Protein AF-A0A497RPC9-F1 (afdb_monomer_lite)

Foldseek 3Di:
DDDDDDDDDDDDPDDPPPDDDDDDDPDDAFEEEEEEAPPLCLLVQVLQDAAAEEAAQPPCSVVNCVVCVVSVHHYDDHPALVSLVVSLVVLLVPPRHQEYEYRAQLCLLVRLQVVVCVVPVDPDCWDQDPNDTDNNRSVVSVVSVVVSLVSCVVSRGYYYHYWYWDFDDDPNHTPPDIDTRHDPCCVPSGQWYWYKAAADQDPVPRDGPNRVAIKTQTPHHNQWADPVVVQFTQAQRIQRPSHPVSCVVHRNGGNDRDHNVCNSVVNSVVNVVVCVVVVND

Sequence (281 aa):
MSTTRVRCMSRRPISKPSFIPDTVPQEQVFSIEVIGEPDQGKTHFSATFPKALFLDTEHKADIVLRKMPEKGHVWKRVTSWQDIELGVEWALQQPDIRTIVIDSGGDIRDLALEEWKRRTGKKSPVAYIDGQAVPVLWAQVYEIIDNVVRKIQLARKYLVVTCRTKDEYIAHVPTGRKIRDGYKKFPWNLSMAIWIQNGITDPKTGKVHFKFYKFGKVIKNNFWGVDVKKGVTYQKPYLFDISYEGICNEMLKPWGPVKLSEVTETIIKEAEEWLKEKGLL

Secondary structure (DSSP, 8-state):
---------PPPP-PPP---PPPPPSS---EEEEE--TTSSHHHHHHHSSSEEEEESSS-HHHHHTT-GGG--EEEE-SSHHHHHHHHHHHHH-TT--EEEEETTTTHHHHHHHHHHHHH--S-SPEEETTEEE-TTHHHHHHHHHHHHHHHHHTT-EEEEEEEEEEEEETTEEEEEEEEES-TTHHHHSSEEEEEEEEEE-TTT--EEEEEEEEEEEEEESSS-EETTTTEE-S-SEESS-SHHHIIIIISS----EETTTHHHHHHHHHHHHHHHTT--

Radius of gyration: 24.59 Å; chains: 1; bounding box: 54×72×89 Å

pLDDT: mean 90.94, std 11.14, range [40.59, 98.75]

Structure (mmCIF, N/CA/C/O backbone):
data_AF-A0A497RPC9-F1
#
_entry.id   AF-A0A497RPC9-F1
#
loop_
_atom_site.group_PDB
_atom_site.id
_atom_site.type_symbol
_atom_site.label_atom_id
_atom_site.label_alt_id
_atom_site.label_comp_id
_atom_site.label_asym_id
_atom_site.label_entity_id
_atom_site.label_seq_id
_atom_site.pdbx_PDB_ins_code
_atom_site.Cartn_x
_atom_site.Cartn_y
_atom_site.Cartn_z
_atom_site.occupancy
_atom_site.B_iso_or_equiv
_atom_site.auth_seq_id
_atom_site.auth_comp_id
_atom_site.auth_asym_id
_atom_site.auth_atom_id
_atom_site.pdbx_PDB_model_num
ATOM 1 N N . MET A 1 1 ? -23.741 49.928 -64.207 1.00 42.34 1 MET A N 1
ATOM 2 C CA . MET A 1 1 ? -24.293 49.545 -62.888 1.00 42.34 1 MET A CA 1
ATOM 3 C C . MET A 1 1 ? -24.122 48.041 -62.731 1.00 42.34 1 MET A C 1
ATOM 5 O O . MET A 1 1 ? -24.688 47.309 -63.527 1.00 42.34 1 MET A O 1
ATOM 9 N N . SER A 1 2 ? -23.289 47.588 -61.791 1.00 40.59 2 SER A N 1
ATOM 10 C CA . SER A 1 2 ? -23.040 46.164 -61.515 1.00 40.59 2 SER A CA 1
ATOM 11 C C . SER A 1 2 ? -23.314 45.909 -60.037 1.00 40.59 2 SER A C 1
ATOM 13 O O . SER A 1 2 ? -22.611 46.436 -59.179 1.00 40.59 2 SER A O 1
ATOM 15 N N . THR A 1 3 ? -24.365 45.148 -59.743 1.00 43.44 3 THR A N 1
ATOM 16 C CA . THR A 1 3 ? -24.796 44.779 -58.391 1.00 43.44 3 THR A CA 1
ATOM 17 C C . THR A 1 3 ? -24.188 43.436 -57.995 1.00 43.44 3 THR A C 1
ATOM 19 O O . THR A 1 3 ? -24.635 42.374 -58.427 1.00 43.44 3 THR A O 1
ATOM 22 N N . THR A 1 4 ? -23.173 43.472 -57.135 1.00 45.59 4 THR A N 1
ATOM 23 C CA . THR A 1 4 ? -22.560 42.275 -56.546 1.00 45.59 4 THR A CA 1
ATOM 24 C C . THR A 1 4 ? -23.434 41.754 -55.400 1.00 45.59 4 THR A C 1
ATOM 26 O O . THR A 1 4 ? -23.612 42.432 -54.390 1.00 45.59 4 THR A O 1
ATOM 29 N N . ARG A 1 5 ? -23.993 40.543 -55.536 1.00 49.25 5 ARG A N 1
ATOM 30 C CA . ARG A 1 5 ? -24.726 39.851 -54.459 1.00 49.25 5 ARG A CA 1
ATOM 31 C C . ARG A 1 5 ? -23.751 39.211 -53.469 1.00 49.25 5 ARG A C 1
ATOM 33 O O . ARG A 1 5 ? -22.968 38.342 -53.844 1.00 49.25 5 ARG A O 1
ATOM 40 N N . VAL A 1 6 ? -23.864 39.571 -52.193 1.00 51.66 6 VAL A N 1
ATOM 41 C CA . VAL A 1 6 ? -23.182 38.891 -51.082 1.00 51.66 6 VAL A CA 1
ATOM 42 C C . VAL A 1 6 ? -23.941 37.600 -50.752 1.00 51.66 6 VAL A C 1
ATOM 44 O O . VAL A 1 6 ? -25.109 37.637 -50.369 1.00 51.66 6 VAL A O 1
ATOM 47 N N . ARG A 1 7 ? -23.293 36.438 -50.916 1.00 50.75 7 ARG A N 1
ATOM 48 C CA . ARG A 1 7 ? -23.827 35.140 -50.470 1.00 50.75 7 ARG A CA 1
ATOM 49 C C . ARG A 1 7 ? -23.679 35.023 -48.953 1.00 50.75 7 ARG A C 1
ATOM 51 O O . ARG A 1 7 ? -22.568 34.947 -48.439 1.00 50.75 7 ARG A O 1
ATOM 58 N N . CYS A 1 8 ? -24.805 34.962 -48.248 1.00 52.97 8 CYS A N 1
ATOM 59 C CA . CYS A 1 8 ? -24.848 34.608 -46.834 1.00 52.97 8 CYS A CA 1
ATOM 60 C C . CYS A 1 8 ? -24.484 33.118 -46.684 1.00 52.97 8 CYS A C 1
ATOM 62 O O . CYS A 1 8 ? -25.187 32.253 -47.209 1.00 52.97 8 CYS A O 1
ATOM 64 N N . MET A 1 9 ? -23.366 32.809 -46.022 1.00 55.00 9 MET A N 1
ATOM 65 C CA . MET A 1 9 ? -23.002 31.429 -45.692 1.00 55.00 9 MET A CA 1
ATOM 66 C C . MET A 1 9 ? -23.896 30.936 -44.549 1.00 55.00 9 MET A C 1
ATOM 68 O O . MET A 1 9 ? -23.797 31.412 -43.419 1.00 55.00 9 MET A O 1
ATOM 72 N N . SER A 1 10 ? -24.772 29.975 -44.841 1.00 58.97 10 SER A N 1
ATOM 73 C CA . SER A 1 10 ? -25.590 29.293 -43.838 1.00 58.97 10 SER A CA 1
ATOM 74 C C . SER A 1 10 ? -24.689 28.583 -42.822 1.00 58.97 10 SER A C 1
ATOM 76 O O . SER A 1 10 ? -23.905 27.704 -43.194 1.00 58.97 10 SER A O 1
ATOM 78 N N . ARG A 1 11 ? -24.802 28.948 -41.539 1.00 60.16 11 ARG A N 1
ATOM 79 C CA . ARG A 1 11 ? -24.132 28.249 -40.433 1.00 60.16 11 ARG A CA 1
ATOM 80 C C . ARG A 1 11 ? -24.560 26.780 -40.451 1.00 60.16 11 ARG A C 1
ATOM 82 O O . ARG A 1 11 ? -25.751 26.492 -40.363 1.00 60.16 11 ARG A O 1
ATOM 89 N N . ARG A 1 12 ? -23.602 25.853 -40.574 1.00 58.81 12 ARG A N 1
ATOM 90 C CA . ARG A 1 12 ? -23.884 24.420 -40.407 1.00 58.81 12 ARG A CA 1
ATOM 91 C C . ARG A 1 12 ? -24.418 24.197 -38.984 1.00 58.81 12 ARG A C 1
ATOM 93 O O . ARG A 1 12 ? -23.829 24.745 -38.050 1.00 58.81 12 ARG A O 1
ATOM 100 N N . PRO A 1 13 ? -25.504 23.430 -38.802 1.00 59.06 13 PRO A N 1
ATOM 101 C CA . PRO A 1 13 ? -25.996 23.107 -37.473 1.00 59.06 13 PRO A CA 1
ATOM 102 C C . PRO A 1 13 ? -24.912 22.326 -36.728 1.00 59.06 13 PRO A C 1
ATOM 104 O O . PRO A 1 13 ? -24.393 21.332 -37.232 1.00 59.06 13 PRO A O 1
ATOM 107 N N . ILE A 1 14 ? -24.545 22.808 -35.541 1.00 63.22 14 ILE A N 1
ATOM 108 C CA . ILE A 1 14 ? -23.646 22.098 -34.633 1.00 63.22 14 ILE A CA 1
ATOM 109 C C . ILE A 1 14 ? -24.389 20.823 -34.224 1.00 63.22 14 ILE A C 1
ATOM 111 O O . ILE A 1 14 ? -25.411 20.893 -33.539 1.00 63.22 14 ILE A O 1
ATOM 115 N N . SER A 1 15 ? -23.926 19.665 -34.699 1.00 66.94 15 SER A N 1
ATOM 116 C CA . SER A 1 15 ? -24.432 18.367 -34.254 1.00 66.94 15 SER A CA 1
ATOM 117 C C . SER A 1 15 ? -24.317 18.307 -32.733 1.00 66.94 15 SER A C 1
ATOM 119 O O . SER A 1 15 ? -23.240 18.581 -32.199 1.00 66.94 15 SER A O 1
ATOM 121 N N . LYS A 1 16 ? -25.415 17.986 -32.037 1.00 66.38 16 LYS A N 1
ATOM 122 C CA . LYS A 1 16 ? -25.411 17.835 -30.575 1.00 66.38 16 LYS A CA 1
ATOM 123 C C . LYS A 1 16 ? -24.232 16.937 -30.166 1.00 66.38 16 LYS A C 1
ATOM 125 O O . LYS A 1 16 ? -24.074 15.878 -30.775 1.00 66.38 16 LYS A O 1
ATOM 130 N N . PRO A 1 17 ? -23.407 17.334 -29.182 1.00 66.12 17 PRO A N 1
ATOM 131 C CA . PRO A 1 17 ? -22.311 16.491 -28.731 1.00 66.12 17 PRO A CA 1
ATOM 132 C C . PRO A 1 17 ? -22.883 15.173 -28.200 1.00 66.12 17 PRO A C 1
ATOM 134 O O . PRO A 1 17 ? -23.731 15.170 -27.310 1.00 66.12 17 PRO A O 1
ATOM 137 N N . SER A 1 18 ? -22.424 14.054 -28.761 1.00 79.38 18 SER A N 1
ATOM 138 C CA . SER A 1 18 ? -22.819 12.687 -28.399 1.00 79.38 18 SER A CA 1
ATOM 139 C C . SER A 1 18 ? -22.135 12.213 -27.112 1.00 79.38 18 SER A C 1
ATOM 141 O O . SER A 1 18 ? -21.659 11.082 -27.036 1.00 79.38 18 SER A O 1
ATOM 143 N N . PHE A 1 19 ? -22.005 13.097 -26.122 1.00 85.62 19 PHE A N 1
ATOM 144 C CA . PHE A 1 19 ? -21.397 12.756 -24.843 1.00 85.62 19 PHE A CA 1
ATOM 145 C C . PHE A 1 19 ? -22.334 11.813 -24.085 1.00 85.62 19 PHE A C 1
ATOM 147 O O . PHE A 1 19 ? -23.438 12.204 -23.705 1.00 85.62 19 PHE A O 1
ATOM 154 N N . ILE A 1 20 ? -21.891 10.573 -23.889 1.00 86.75 20 ILE A N 1
ATOM 155 C CA . ILE A 1 20 ? -22.588 9.579 -23.076 1.00 86.75 20 ILE A CA 1
ATOM 156 C C . ILE A 1 20 ? -21.817 9.487 -21.757 1.00 86.75 20 ILE A C 1
ATOM 158 O O . ILE A 1 20 ? -20.652 9.092 -21.786 1.00 86.75 20 ILE A O 1
ATOM 162 N N . PRO A 1 21 ? -22.409 9.894 -20.621 1.00 87.88 21 PRO A N 1
ATOM 163 C CA . PRO A 1 21 ? -21.757 9.754 -19.328 1.00 87.88 21 PRO A CA 1
ATOM 164 C C . PRO A 1 21 ? -21.651 8.277 -18.937 1.00 87.88 21 PRO A C 1
ATOM 166 O O . PRO A 1 21 ? -22.585 7.502 -19.148 1.00 87.88 21 PRO A O 1
ATOM 169 N N . ASP A 1 22 ? -20.535 7.909 -18.313 1.00 85.94 22 ASP A N 1
ATOM 170 C CA . ASP A 1 22 ? -20.365 6.585 -17.722 1.00 85.94 22 ASP A CA 1
ATOM 171 C C . ASP A 1 22 ? -21.219 6.428 -16.456 1.00 85.94 22 ASP A C 1
ATOM 173 O O . ASP A 1 22 ? -21.446 7.376 -15.696 1.00 85.94 22 ASP A O 1
ATOM 177 N N . THR A 1 23 ? -21.663 5.201 -16.186 1.00 85.44 23 THR A N 1
ATOM 178 C CA . THR A 1 23 ? -22.300 4.860 -14.910 1.00 85.44 23 THR A CA 1
ATOM 179 C C . THR A 1 23 ? -21.252 4.715 -13.818 1.00 85.44 23 THR A C 1
ATOM 181 O O . THR A 1 23 ? -20.242 4.035 -14.020 1.00 85.44 23 THR A O 1
ATOM 184 N N . VAL A 1 24 ? -21.524 5.276 -12.636 1.00 83.31 24 VAL A N 1
ATOM 185 C CA . VAL A 1 24 ? -20.669 5.070 -11.462 1.00 83.31 24 VAL A CA 1
ATOM 186 C C . VAL A 1 24 ? -20.607 3.568 -11.157 1.00 83.31 24 VAL A C 1
ATOM 188 O O . VAL A 1 24 ? -21.648 2.946 -10.932 1.00 83.31 24 VAL A O 1
ATOM 191 N N . PRO A 1 25 ? -19.414 2.962 -11.167 1.00 80.25 25 PRO A N 1
ATOM 192 C CA . PRO A 1 25 ? -19.266 1.537 -10.915 1.00 80.25 25 PRO A CA 1
ATOM 193 C C . PRO A 1 25 ? -19.703 1.159 -9.496 1.00 80.25 25 PRO A C 1
ATOM 195 O O . PRO A 1 25 ? -19.355 1.857 -8.548 1.00 80.25 25 PRO A O 1
ATOM 198 N N . GLN A 1 26 ? -20.408 0.034 -9.339 1.00 76.12 26 GLN A N 1
ATOM 199 C CA . GLN A 1 26 ? -20.877 -0.424 -8.022 1.00 76.12 26 GLN A CA 1
ATOM 200 C C . GLN A 1 26 ? -19.786 -1.103 -7.184 1.00 76.12 26 GLN A C 1
ATOM 202 O O . GLN A 1 26 ? -19.791 -0.997 -5.962 1.00 76.12 26 GLN A O 1
ATOM 207 N N . GLU A 1 27 ? -18.839 -1.798 -7.822 1.00 80.56 27 GLU A N 1
ATOM 208 C CA . GLU A 1 27 ? -17.730 -2.429 -7.106 1.00 80.56 27 GLU A CA 1
ATOM 209 C C . GLU A 1 27 ? -16.634 -1.406 -6.786 1.00 80.56 27 GLU A C 1
ATOM 211 O O . GLU A 1 27 ? -16.066 -0.777 -7.688 1.00 80.56 27 GLU A O 1
ATOM 216 N N . GLN A 1 28 ? -16.292 -1.281 -5.502 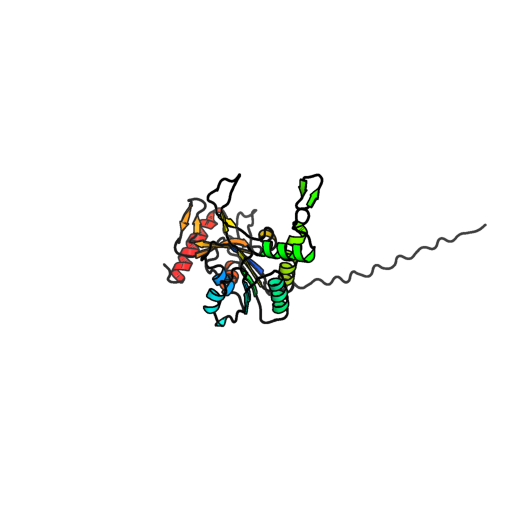1.00 86.38 28 GLN A N 1
ATOM 217 C CA . GLN A 1 28 ? -15.234 -0.388 -5.049 1.00 86.38 28 GLN A CA 1
ATOM 218 C C . GLN A 1 28 ? -13.864 -1.069 -5.149 1.00 86.38 28 GLN A C 1
ATOM 220 O O . GLN A 1 28 ? -13.373 -1.691 -4.208 1.00 86.38 28 GLN A O 1
ATOM 225 N N . VAL A 1 29 ? -13.224 -0.913 -6.305 1.00 93.69 29 VAL A N 1
ATOM 226 C CA . VAL A 1 29 ? -11.809 -1.254 -6.486 1.00 93.69 29 VAL A CA 1
ATOM 227 C C . VAL A 1 29 ? -10.950 -0.098 -5.983 1.00 93.69 29 VAL A C 1
ATOM 229 O O . VAL A 1 29 ? -11.311 1.073 -6.134 1.00 93.69 29 VAL A O 1
ATOM 232 N N . PHE A 1 30 ? -9.817 -0.416 -5.367 1.00 96.50 30 PHE A N 1
ATOM 233 C CA . PHE A 1 30 ? -8.915 0.569 -4.786 1.00 96.50 30 PHE A CA 1
ATOM 234 C C . PHE A 1 30 ? -7.452 0.168 -4.957 1.00 96.50 30 PHE A C 1
ATOM 236 O O . PHE A 1 30 ? -7.122 -0.991 -5.217 1.00 96.50 30 PHE A O 1
ATOM 243 N N . SER A 1 31 ? -6.567 1.142 -4.763 1.00 98.06 31 SER A N 1
ATOM 244 C CA . SER A 1 31 ? -5.136 0.902 -4.662 1.00 98.06 31 SER A CA 1
ATOM 245 C C . SER A 1 31 ? -4.587 1.378 -3.322 1.00 98.06 31 SER A C 1
ATOM 247 O O . SER A 1 31 ? -5.028 2.400 -2.789 1.00 98.06 31 SER A O 1
ATOM 249 N N . ILE A 1 32 ? -3.640 0.632 -2.761 1.00 98.38 32 ILE A N 1
ATOM 250 C CA . ILE A 1 32 ? -3.128 0.864 -1.413 1.00 98.38 32 ILE A CA 1
ATOM 251 C C . ILE A 1 32 ? -1.613 0.711 -1.340 1.00 98.38 32 ILE A C 1
ATOM 253 O O . ILE A 1 32 ? -1.031 -0.221 -1.896 1.00 98.38 32 ILE A O 1
ATOM 257 N N . GLU A 1 33 ? -0.984 1.632 -0.616 1.00 97.81 33 GLU A N 1
ATOM 258 C CA . GLU A 1 33 ? 0.394 1.483 -0.162 1.00 97.81 33 GLU A CA 1
ATOM 259 C C . GLU A 1 33 ? 0.450 0.917 1.257 1.00 97.81 33 GLU A C 1
ATOM 261 O O . GLU A 1 33 ? -0.254 1.386 2.154 1.00 97.81 33 GLU A O 1
ATOM 266 N N . VAL A 1 34 ? 1.320 -0.065 1.473 1.00 97.56 34 VAL A N 1
ATOM 267 C CA . VAL A 1 34 ? 1.470 -0.759 2.755 1.00 97.56 34 VAL A CA 1
ATOM 268 C C . VAL A 1 34 ? 2.886 -0.551 3.251 1.00 97.56 34 VAL A C 1
ATOM 270 O O . VAL A 1 34 ? 3.835 -1.170 2.770 1.00 97.56 34 VAL A O 1
ATOM 273 N N . ILE A 1 35 ? 3.028 0.355 4.205 1.00 96.94 35 ILE A N 1
ATOM 274 C CA . ILE A 1 35 ? 4.308 0.826 4.720 1.00 96.94 35 ILE A CA 1
ATOM 275 C C . ILE A 1 35 ? 4.629 0.068 6.004 1.00 96.94 35 ILE A C 1
ATOM 277 O O . ILE A 1 35 ? 3.749 -0.208 6.816 1.00 96.94 35 ILE A O 1
ATOM 281 N N . GLY A 1 36 ? 5.897 -0.259 6.208 1.00 94.94 36 GLY A N 1
ATOM 282 C CA . GLY A 1 36 ? 6.350 -0.825 7.469 1.00 94.94 36 GLY A CA 1
ATOM 283 C C . GLY A 1 36 ? 7.786 -1.312 7.401 1.00 94.94 36 GLY A C 1
ATOM 284 O O . GLY A 1 36 ? 8.327 -1.588 6.324 1.00 94.94 36 GLY A O 1
ATOM 285 N N . GLU A 1 37 ? 8.385 -1.474 8.571 1.00 91.94 37 GLU A N 1
ATOM 286 C CA . GLU A 1 37 ? 9.702 -2.088 8.714 1.00 91.94 37 GLU A CA 1
ATOM 287 C C . GLU A 1 37 ? 9.709 -3.547 8.204 1.00 91.94 37 GLU A C 1
ATOM 289 O O . GLU A 1 37 ? 8.643 -4.142 7.955 1.00 91.94 37 GLU A O 1
ATOM 294 N N . PRO A 1 38 ? 10.894 -4.141 7.971 1.00 89.56 38 PRO A N 1
ATOM 295 C CA . PRO A 1 38 ? 11.016 -5.582 7.762 1.00 89.56 38 PRO A CA 1
ATOM 296 C C . PRO A 1 38 ? 10.241 -6.378 8.826 1.00 89.56 38 PRO A C 1
ATOM 298 O O . PRO A 1 38 ? 10.094 -5.936 9.962 1.00 89.56 38 PRO A O 1
ATOM 301 N N . ASP A 1 39 ? 9.664 -7.512 8.425 1.00 88.69 39 ASP A N 1
ATOM 302 C CA . ASP A 1 39 ? 8.934 -8.442 9.307 1.00 88.69 39 ASP A CA 1
ATOM 303 C C . ASP A 1 39 ? 7.674 -7.890 10.012 1.00 88.69 39 ASP A C 1
ATOM 305 O O . ASP A 1 39 ? 7.012 -8.574 10.801 1.00 88.69 39 ASP A O 1
ATOM 309 N N . GLN A 1 40 ? 7.222 -6.688 9.640 1.00 93.50 40 GLN A N 1
ATOM 310 C CA . GLN A 1 40 ? 5.965 -6.131 10.151 1.00 93.50 40 GLN A CA 1
ATOM 311 C C . GLN A 1 40 ? 4.713 -6.810 9.579 1.00 93.50 40 GLN A C 1
ATOM 313 O O . GLN A 1 40 ? 3.641 -6.683 10.157 1.00 93.50 40 GLN A O 1
ATOM 318 N N . GLY A 1 41 ? 4.838 -7.636 8.537 1.00 94.56 41 GLY A N 1
ATOM 319 C CA . GLY A 1 41 ? 3.713 -8.391 7.968 1.00 94.56 41 GLY A CA 1
ATOM 320 C C . GLY A 1 41 ? 3.110 -7.775 6.705 1.00 94.56 41 GLY A C 1
ATOM 321 O O . GLY A 1 41 ? 2.008 -8.151 6.330 1.00 94.56 41 GLY A O 1
ATOM 322 N N . LYS A 1 42 ? 3.835 -6.884 6.012 1.00 96.31 42 LYS A N 1
ATOM 323 C CA . LYS A 1 42 ? 3.400 -6.273 4.740 1.00 96.31 42 LYS A CA 1
ATOM 324 C C . LYS A 1 42 ? 2.969 -7.318 3.704 1.00 96.31 42 LYS A C 1
ATOM 326 O O . LYS A 1 42 ? 1.869 -7.239 3.179 1.00 96.31 42 LYS A O 1
ATOM 331 N N . THR A 1 43 ? 3.796 -8.335 3.469 1.00 96.50 43 THR A N 1
ATOM 332 C CA . THR A 1 43 ? 3.479 -9.417 2.526 1.00 96.50 43 THR A CA 1
ATOM 333 C C . THR A 1 43 ? 2.313 -10.287 3.012 1.00 96.50 43 THR A C 1
ATOM 335 O O . THR A 1 43 ? 1.515 -10.723 2.192 1.00 96.50 43 THR A O 1
ATOM 338 N N . HIS A 1 44 ? 2.155 -10.501 4.331 1.00 97.19 44 HIS A N 1
ATOM 339 C CA . HIS A 1 44 ? 0.989 -11.225 4.873 1.00 97.19 44 HIS A CA 1
ATOM 340 C C . HIS A 1 44 ? -0.297 -10.433 4.636 1.00 97.19 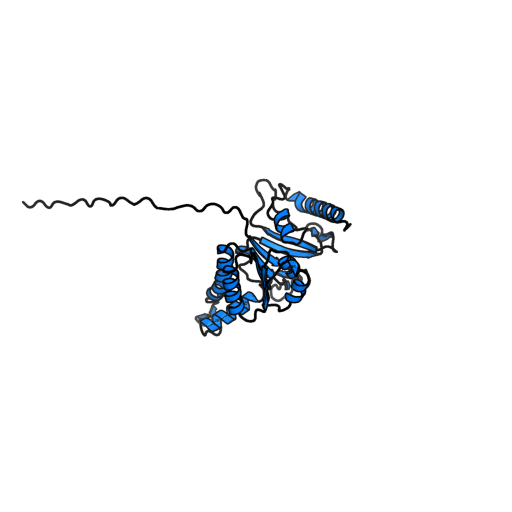44 HIS A C 1
ATOM 342 O O . HIS A 1 44 ? -1.266 -11.007 4.158 1.00 97.19 44 HIS A O 1
ATOM 348 N N . PHE A 1 45 ? -0.285 -9.119 4.884 1.00 97.88 45 PHE A N 1
ATOM 349 C CA . PHE A 1 45 ? -1.398 -8.234 4.544 1.00 97.88 45 PHE A CA 1
ATOM 350 C C . PHE A 1 45 ? -1.745 -8.334 3.055 1.00 97.88 45 PHE A C 1
ATOM 352 O O . PHE A 1 45 ? -2.895 -8.593 2.711 1.00 97.88 45 PHE A O 1
ATOM 359 N N . SER A 1 46 ? -0.754 -8.209 2.168 1.00 97.81 46 SER A N 1
ATOM 360 C CA . SER A 1 46 ? -0.970 -8.331 0.723 1.00 97.81 46 SER A CA 1
ATOM 361 C C . SER A 1 46 ? -1.557 -9.691 0.323 1.00 97.81 46 SER A C 1
ATOM 363 O O . SER A 1 46 ? -2.347 -9.753 -0.613 1.00 97.81 46 SER A O 1
ATOM 365 N N . ALA A 1 47 ? -1.212 -10.772 1.032 1.00 97.56 47 ALA A N 1
ATOM 366 C CA . ALA A 1 47 ? -1.710 -12.128 0.772 1.00 97.56 47 ALA A CA 1
ATOM 367 C C . ALA A 1 47 ? -3.150 -12.362 1.258 1.00 97.56 47 ALA A C 1
ATOM 369 O O . ALA A 1 47 ? -3.774 -13.355 0.904 1.00 97.56 47 ALA A O 1
ATOM 370 N N . THR A 1 48 ? -3.730 -11.442 2.029 1.00 97.69 48 THR A N 1
ATOM 371 C CA . THR A 1 48 ? -5.153 -11.552 2.393 1.00 97.69 48 THR A CA 1
ATOM 372 C C . THR A 1 48 ? -6.087 -11.222 1.224 1.00 97.69 48 THR A C 1
ATOM 374 O O . THR A 1 48 ? -7.218 -11.713 1.182 1.00 97.69 48 THR A O 1
ATOM 377 N N . PHE A 1 49 ? -5.604 -10.444 0.247 1.00 97.75 49 PHE A N 1
ATOM 378 C CA . PHE A 1 49 ? -6.378 -9.989 -0.905 1.00 97.75 49 PHE A CA 1
ATOM 379 C C . PHE A 1 49 ? -6.876 -11.147 -1.781 1.00 97.75 49 PHE A C 1
ATOM 381 O O . PHE A 1 49 ? -6.216 -12.183 -1.890 1.00 97.75 49 PHE A O 1
ATOM 388 N N . PRO A 1 50 ? -8.019 -10.981 -2.470 1.00 95.75 50 PRO A N 1
ATOM 389 C CA . PRO A 1 50 ? -8.543 -12.013 -3.354 1.00 95.75 50 PRO A CA 1
ATOM 390 C C . PRO A 1 50 ? -7.567 -12.296 -4.502 1.00 95.75 50 PRO A C 1
ATOM 392 O O . PRO A 1 50 ? -7.070 -11.360 -5.139 1.00 95.75 50 PRO A O 1
ATOM 395 N N . LYS A 1 51 ? -7.318 -13.595 -4.735 1.00 96.56 51 LYS A N 1
ATOM 396 C CA . LYS A 1 51 ? -6.508 -14.216 -5.800 1.00 96.56 51 LYS A CA 1
ATOM 397 C C . LYS A 1 51 ? -5.577 -13.242 -6.534 1.00 96.56 51 LYS A C 1
ATOM 399 O O . LYS A 1 51 ? -5.903 -12.685 -7.584 1.00 96.56 51 LYS A O 1
ATOM 404 N N . ALA A 1 52 ? -4.422 -13.009 -5.924 1.00 98.00 52 ALA A N 1
ATOM 405 C CA . ALA A 1 52 ? -3.440 -12.032 -6.381 1.00 98.00 52 ALA A CA 1
ATOM 406 C C . ALA A 1 52 ? -2.313 -12.613 -7.254 1.00 98.00 52 ALA A C 1
ATOM 408 O O . ALA A 1 52 ? -1.874 -13.741 -7.023 1.00 98.00 52 ALA A O 1
ATOM 409 N N . LEU A 1 53 ? -1.789 -11.793 -8.172 1.00 98.62 53 LEU A N 1
ATOM 410 C CA . LEU A 1 53 ? -0.443 -11.942 -8.732 1.00 98.62 53 LEU A CA 1
ATOM 411 C C . LEU A 1 53 ? 0.561 -11.163 -7.868 1.00 98.62 53 LEU A C 1
ATOM 413 O O . LEU A 1 53 ? 0.430 -9.949 -7.720 1.00 98.62 53 LEU A O 1
ATOM 417 N N . PHE A 1 54 ? 1.588 -11.843 -7.365 1.00 98.31 54 PHE A N 1
ATOM 418 C CA . PHE A 1 54 ? 2.725 -11.257 -6.660 1.00 98.31 54 PHE A CA 1
ATOM 419 C C . PHE A 1 54 ? 3.914 -11.057 -7.597 1.00 98.31 54 PHE A C 1
ATOM 421 O O . PHE A 1 54 ? 4.494 -12.023 -8.096 1.00 98.31 54 PHE A O 1
ATOM 428 N N . LEU A 1 55 ? 4.291 -9.796 -7.786 1.00 98.19 55 LEU A N 1
ATOM 429 C CA . LEU A 1 55 ? 5.497 -9.355 -8.477 1.00 98.19 55 LEU A CA 1
ATOM 430 C C . LEU A 1 55 ? 6.565 -9.050 -7.420 1.00 98.19 55 LEU A C 1
ATOM 432 O O . LEU A 1 55 ? 6.577 -7.972 -6.825 1.00 98.19 55 LEU A O 1
ATOM 436 N N . ASP A 1 56 ? 7.410 -10.043 -7.152 1.00 96.38 56 ASP A N 1
ATOM 437 C CA . ASP A 1 56 ? 8.320 -10.089 -6.004 1.00 96.38 56 ASP A CA 1
ATOM 438 C C . ASP A 1 56 ? 9.741 -9.635 -6.375 1.00 96.38 56 ASP A C 1
ATOM 440 O O . ASP A 1 56 ? 10.548 -10.412 -6.910 1.00 96.38 56 ASP A O 1
ATOM 444 N N . THR A 1 57 ? 10.038 -8.367 -6.090 1.00 93.81 57 THR A N 1
ATOM 445 C CA . THR A 1 57 ? 11.364 -7.746 -6.230 1.00 93.81 57 THR A CA 1
ATOM 446 C C . THR A 1 57 ? 12.288 -8.103 -5.067 1.00 93.81 57 THR A C 1
ATOM 448 O O . THR A 1 57 ? 13.502 -8.098 -5.243 1.00 93.81 57 THR A O 1
ATOM 451 N N . GLU A 1 58 ? 11.742 -8.464 -3.899 1.00 90.06 58 GLU A N 1
ATOM 452 C CA . GLU A 1 58 ? 12.532 -8.806 -2.705 1.00 90.06 58 GLU A CA 1
ATOM 453 C C . GLU A 1 58 ? 12.939 -10.290 -2.632 1.00 90.06 58 GLU A C 1
ATOM 455 O O . GLU A 1 58 ? 13.782 -10.666 -1.813 1.00 90.06 58 GLU A O 1
ATOM 460 N N . HIS A 1 59 ? 12.354 -11.127 -3.493 1.00 92.25 59 HIS A N 1
ATOM 461 C CA . HIS A 1 59 ? 12.607 -12.566 -3.651 1.00 92.25 59 HIS A CA 1
ATOM 462 C C . HIS A 1 59 ? 12.306 -13.409 -2.405 1.00 92.25 59 HIS A C 1
ATOM 464 O O . HIS A 1 59 ? 12.962 -14.429 -2.173 1.00 92.25 59 HIS A O 1
ATOM 470 N N . LYS A 1 60 ? 11.345 -12.965 -1.590 1.00 92.50 60 LYS A N 1
ATOM 471 C CA . LYS A 1 60 ? 10.973 -13.609 -0.317 1.00 92.50 60 LYS A CA 1
ATOM 472 C C . LYS A 1 60 ? 9.469 -13.821 -0.158 1.00 92.50 60 LYS A C 1
ATOM 474 O O . LYS A 1 60 ? 9.040 -14.363 0.865 1.00 92.50 60 LYS A O 1
ATOM 479 N N . ALA A 1 61 ? 8.652 -13.391 -1.123 1.00 93.00 61 ALA A N 1
ATOM 480 C CA . ALA A 1 61 ? 7.200 -13.457 -0.983 1.00 93.00 61 ALA A CA 1
ATOM 481 C C . ALA A 1 61 ? 6.693 -14.909 -0.923 1.00 93.00 61 ALA A C 1
ATOM 483 O O . ALA A 1 61 ? 5.740 -15.203 -0.201 1.00 93.00 61 ALA A O 1
ATOM 484 N N . ASP A 1 62 ? 7.377 -15.838 -1.595 1.00 94.94 62 ASP A N 1
ATOM 485 C CA . ASP A 1 62 ? 7.065 -17.273 -1.621 1.00 94.94 62 ASP A CA 1
ATOM 486 C C . ASP A 1 62 ? 6.983 -17.916 -0.221 1.00 94.94 62 ASP A C 1
ATOM 488 O O . ASP A 1 62 ? 6.225 -18.865 -0.009 1.00 94.94 62 ASP A O 1
ATOM 492 N N . ILE A 1 63 ? 7.731 -17.395 0.757 1.00 95.06 63 ILE A N 1
ATOM 493 C CA . ILE A 1 63 ? 7.694 -17.854 2.154 1.00 95.06 63 ILE A CA 1
ATOM 494 C C . ILE A 1 63 ? 6.315 -17.597 2.774 1.00 95.06 63 ILE A C 1
ATOM 496 O O . ILE A 1 63 ? 5.812 -18.417 3.542 1.00 95.06 63 ILE A O 1
ATOM 500 N N . VAL A 1 64 ? 5.701 -16.457 2.455 1.00 95.31 64 VAL A N 1
ATOM 501 C CA . VAL A 1 64 ? 4.379 -16.080 2.966 1.00 95.31 64 VAL A CA 1
ATOM 502 C C . VAL A 1 64 ? 3.279 -16.778 2.180 1.00 95.31 64 VAL A C 1
ATOM 504 O O . VAL A 1 64 ? 2.361 -17.322 2.786 1.00 95.31 64 VAL A O 1
ATOM 507 N N . LEU A 1 65 ? 3.396 -16.830 0.851 1.00 95.94 65 LEU A N 1
ATOM 508 C CA . LEU A 1 65 ? 2.372 -17.426 -0.014 1.00 95.94 65 LEU A CA 1
ATOM 509 C C . LEU A 1 65 ? 2.149 -18.913 0.272 1.00 95.94 65 LEU A C 1
ATOM 511 O O . LEU A 1 65 ? 1.015 -19.383 0.234 1.00 95.94 65 LEU A O 1
ATOM 515 N N . ARG A 1 66 ? 3.204 -19.643 0.654 1.00 96.12 66 ARG A N 1
ATOM 516 C CA . ARG A 1 66 ? 3.099 -21.049 1.080 1.00 96.12 66 ARG A CA 1
ATOM 517 C C . ARG A 1 66 ? 2.237 -21.268 2.326 1.00 96.12 66 ARG A C 1
ATOM 519 O O . ARG A 1 66 ? 1.822 -22.396 2.563 1.00 96.12 66 ARG A O 1
ATOM 526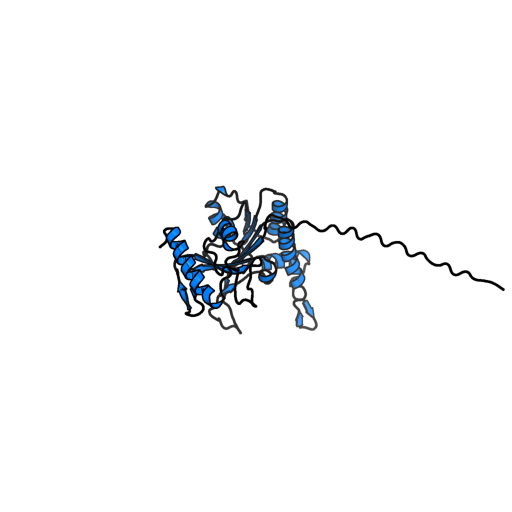 N N . LYS A 1 67 ? 1.966 -20.223 3.114 1.00 95.38 67 LYS A N 1
ATOM 527 C CA . LYS A 1 67 ? 1.107 -20.301 4.306 1.00 95.38 67 LYS A CA 1
ATOM 528 C C . LYS A 1 67 ? -0.383 -20.155 3.989 1.00 95.38 67 LYS A C 1
ATOM 530 O O . LYS A 1 67 ? -1.187 -20.432 4.867 1.00 95.38 67 LYS A O 1
ATOM 535 N N . MET A 1 68 ? -0.727 -19.695 2.784 1.00 93.62 68 MET A N 1
ATOM 536 C CA . MET A 1 68 ? -2.107 -19.453 2.336 1.00 93.62 68 MET A CA 1
ATOM 537 C C . MET A 1 68 ? -2.352 -20.079 0.945 1.00 93.62 68 MET A C 1
ATOM 539 O O . MET A 1 68 ? -2.726 -19.370 0.002 1.00 93.62 68 MET A O 1
ATOM 543 N N . PRO A 1 69 ? -2.079 -21.389 0.749 1.00 93.62 69 PRO A N 1
ATOM 544 C CA . PRO A 1 69 ? -2.214 -22.035 -0.560 1.00 93.62 69 PRO A CA 1
ATOM 545 C C . PRO A 1 69 ? -3.652 -21.991 -1.105 1.00 93.62 69 PRO A C 1
ATOM 547 O O . PRO A 1 69 ? -3.855 -21.928 -2.319 1.00 93.62 69 PRO A O 1
ATOM 550 N N . GLU A 1 70 ? -4.652 -21.966 -0.225 1.00 94.50 70 GLU A N 1
ATOM 551 C CA . GLU A 1 70 ? -6.077 -21.918 -0.558 1.00 94.50 70 GLU A CA 1
ATOM 552 C C . GLU A 1 70 ? -6.495 -20.638 -1.293 1.00 94.50 70 GLU A C 1
ATOM 554 O O . GLU A 1 70 ? -7.491 -20.640 -2.016 1.00 94.50 70 GLU A O 1
ATOM 559 N N . LYS A 1 71 ? -5.724 -19.549 -1.166 1.00 94.00 71 LYS A N 1
ATOM 560 C CA . LYS A 1 71 ? -5.986 -18.285 -1.873 1.00 94.00 71 LYS A CA 1
ATOM 561 C C . LYS A 1 71 ? -5.603 -18.342 -3.358 1.00 94.00 71 LYS A C 1
ATOM 563 O O . LYS A 1 71 ? -5.983 -17.449 -4.119 1.00 94.00 71 LYS A O 1
ATOM 568 N N . GLY A 1 72 ? -4.867 -19.374 -3.789 1.00 95.88 72 GLY A N 1
ATOM 569 C CA . GLY A 1 72 ? -4.539 -19.609 -5.199 1.00 95.88 72 GLY A CA 1
ATOM 570 C C . GLY A 1 72 ? -3.707 -18.495 -5.840 1.00 95.88 72 GLY A C 1
ATOM 571 O O . GLY A 1 72 ? -3.884 -18.199 -7.024 1.00 95.88 72 GLY A O 1
ATOM 572 N N . HIS A 1 73 ? -2.851 -17.841 -5.051 1.00 97.81 73 HIS A N 1
ATOM 573 C CA . HIS A 1 73 ? -1.975 -16.774 -5.523 1.00 97.81 73 HIS A CA 1
ATOM 574 C C . HIS A 1 73 ? -0.998 -17.258 -6.590 1.00 97.81 73 HIS A C 1
ATOM 576 O O . HIS A 1 73 ? -0.479 -18.372 -6.528 1.00 97.81 73 HIS A O 1
ATOM 582 N N . VAL A 1 74 ? -0.694 -16.371 -7.533 1.00 97.81 74 VAL A N 1
ATOM 583 C CA . VAL A 1 74 ? 0.357 -16.573 -8.531 1.00 97.81 74 VAL A CA 1
ATOM 584 C C . VAL A 1 74 ? 1.550 -15.716 -8.144 1.00 97.81 74 VAL A C 1
ATOM 586 O O . VAL A 1 74 ? 1.385 -14.599 -7.660 1.00 97.81 74 VAL A O 1
ATOM 589 N N . TRP A 1 75 ? 2.760 -16.225 -8.345 1.00 97.75 75 TRP A N 1
ATOM 590 C CA . TRP A 1 75 ? 3.989 -15.553 -7.940 1.00 97.75 75 TRP A CA 1
ATOM 591 C C . TRP A 1 75 ? 5.000 -15.527 -9.076 1.00 97.75 75 TRP A C 1
ATOM 593 O O . TRP A 1 75 ? 5.225 -16.532 -9.752 1.00 97.75 75 TRP A O 1
ATOM 603 N N . LYS A 1 76 ? 5.633 -14.369 -9.257 1.00 97.19 76 LYS A N 1
ATOM 604 C CA . LYS A 1 76 ? 6.743 -14.162 -10.179 1.00 97.19 76 LYS A CA 1
ATOM 605 C C . LYS A 1 76 ? 7.855 -13.425 -9.452 1.00 97.19 76 LYS A C 1
ATOM 607 O O . LYS A 1 76 ? 7.680 -12.297 -8.997 1.00 97.19 76 LYS A O 1
ATOM 612 N N . ARG A 1 77 ? 9.037 -14.039 -9.434 1.00 96.75 77 ARG A N 1
ATOM 613 C CA . ARG A 1 77 ? 10.283 -13.348 -9.101 1.00 96.75 77 ARG A CA 1
ATOM 614 C C . ARG A 1 77 ? 10.575 -12.277 -10.157 1.00 96.75 77 ARG A C 1
ATOM 616 O O . ARG A 1 77 ? 10.643 -12.607 -11.346 1.00 96.75 77 ARG A O 1
ATOM 623 N N . VAL A 1 78 ? 10.761 -11.031 -9.733 1.00 96.94 78 VAL A N 1
ATOM 624 C CA . VAL A 1 78 ? 11.006 -9.877 -10.610 1.00 96.94 78 VAL A CA 1
ATOM 625 C C . VAL A 1 78 ? 12.485 -9.536 -10.624 1.00 96.94 78 VAL A C 1
ATOM 627 O O . VAL A 1 78 ? 13.031 -9.119 -9.616 1.00 96.94 78 VAL A O 1
ATOM 630 N N . THR A 1 79 ? 13.126 -9.672 -11.777 1.00 94.88 79 THR A N 1
ATOM 631 C CA . THR A 1 79 ? 14.550 -9.342 -11.973 1.00 94.88 79 THR A CA 1
ATOM 632 C C . THR A 1 79 ? 14.750 -8.104 -12.845 1.00 94.88 79 THR A C 1
ATOM 634 O O . THR A 1 79 ? 15.842 -7.548 -12.905 1.00 94.88 79 THR A O 1
ATOM 637 N N . SER A 1 80 ? 13.691 -7.669 -13.528 1.00 95.81 80 SER A N 1
ATOM 638 C CA . SER A 1 80 ? 13.704 -6.564 -14.481 1.00 95.81 80 SER A CA 1
ATOM 639 C C . SER A 1 80 ? 12.341 -5.874 -14.540 1.00 95.81 80 SER A C 1
ATOM 641 O O . SER A 1 80 ? 11.330 -6.431 -14.110 1.00 95.81 80 SER A O 1
ATOM 643 N N . TRP A 1 81 ? 12.282 -4.673 -15.118 1.00 96.25 81 TRP A N 1
ATOM 644 C CA . TRP A 1 81 ? 11.000 -4.003 -15.353 1.00 96.25 81 TRP A CA 1
ATOM 645 C C . TRP A 1 81 ? 10.086 -4.794 -16.298 1.00 96.25 81 TRP A C 1
ATOM 647 O O . TRP A 1 81 ? 8.868 -4.783 -16.136 1.00 96.25 81 TRP A O 1
ATOM 657 N N . GLN A 1 82 ? 10.661 -5.517 -17.262 1.00 96.81 82 GLN A N 1
ATOM 658 C CA . GLN A 1 82 ? 9.915 -6.361 -18.194 1.00 96.81 82 GLN A CA 1
ATOM 659 C C . GLN A 1 82 ? 9.104 -7.427 -17.463 1.00 96.81 82 GLN A C 1
ATOM 661 O O . GLN A 1 82 ? 7.977 -7.696 -17.862 1.00 96.81 82 GLN A O 1
ATOM 666 N N . ASP A 1 83 ? 9.639 -8.007 -16.383 1.00 97.56 83 ASP A N 1
ATOM 667 C CA . ASP A 1 83 ? 8.890 -8.968 -15.567 1.00 97.56 83 ASP A CA 1
ATOM 668 C C . ASP A 1 83 ? 7.618 -8.333 -14.980 1.00 97.56 83 ASP A C 1
ATOM 670 O O . ASP A 1 83 ? 6.576 -8.988 -14.923 1.00 97.56 83 ASP A O 1
ATOM 674 N N . ILE A 1 84 ? 7.688 -7.056 -14.578 1.00 97.62 84 ILE A N 1
ATOM 675 C CA . ILE A 1 84 ? 6.533 -6.299 -14.076 1.00 97.62 84 ILE A CA 1
ATOM 676 C C . ILE A 1 84 ? 5.537 -6.061 -15.210 1.00 97.62 84 ILE A C 1
ATOM 678 O O . ILE A 1 84 ? 4.365 -6.393 -15.060 1.00 97.62 84 ILE A O 1
ATOM 682 N N . GLU A 1 85 ? 5.980 -5.510 -16.344 1.00 97.31 85 GLU A N 1
ATOM 683 C CA . GLU A 1 85 ? 5.089 -5.220 -17.475 1.00 97.31 85 GLU A CA 1
ATOM 684 C C . GLU A 1 85 ? 4.401 -6.486 -17.992 1.00 97.31 85 GLU A C 1
ATOM 686 O O . GLU A 1 85 ? 3.177 -6.517 -18.075 1.00 97.31 85 GLU A O 1
ATOM 691 N N . LEU A 1 86 ? 5.160 -7.547 -18.273 1.00 98.00 86 LEU A N 1
ATOM 692 C CA . LEU A 1 86 ? 4.618 -8.809 -18.779 1.00 98.00 86 LEU A CA 1
ATOM 693 C C . LEU A 1 86 ? 3.708 -9.494 -17.758 1.00 98.00 86 LEU A C 1
ATOM 695 O O . LEU A 1 86 ? 2.661 -10.018 -18.134 1.00 98.00 86 LEU A O 1
ATOM 699 N N . GLY A 1 87 ? 4.075 -9.474 -16.473 1.00 98.31 87 GLY A N 1
ATOM 700 C CA . GLY A 1 87 ? 3.239 -10.029 -15.411 1.00 98.31 87 GLY A CA 1
ATOM 701 C C . GLY A 1 87 ? 1.911 -9.284 -15.274 1.00 98.31 87 GLY A C 1
ATOM 702 O O . GLY A 1 87 ? 0.862 -9.917 -15.157 1.00 98.31 87 GLY A O 1
ATOM 703 N N . VAL A 1 88 ? 1.938 -7.950 -15.357 1.00 98.31 88 VAL A N 1
ATOM 704 C CA . VAL A 1 88 ? 0.722 -7.128 -15.364 1.00 98.31 88 VAL A CA 1
ATOM 705 C C . VAL A 1 88 ? -0.127 -7.450 -16.586 1.00 98.31 88 VAL A C 1
ATOM 707 O O . VAL A 1 88 ? -1.283 -7.814 -16.400 1.00 98.31 88 VAL A O 1
ATOM 710 N N . GLU A 1 89 ? 0.421 -7.391 -17.803 1.00 98.38 89 GLU A N 1
ATOM 711 C CA . GLU A 1 89 ? -0.330 -7.699 -19.034 1.00 98.38 89 GLU A CA 1
ATOM 712 C C . GLU A 1 89 ? -0.966 -9.095 -18.987 1.00 98.38 89 GLU A C 1
ATOM 714 O O . GLU A 1 89 ? -2.148 -9.250 -19.296 1.00 98.38 89 GLU A O 1
ATOM 719 N N . TRP A 1 90 ? -0.223 -10.102 -18.516 1.00 98.50 90 TRP A N 1
ATOM 720 C CA . TRP A 1 90 ? -0.758 -11.444 -18.305 1.00 98.50 90 TRP A CA 1
ATOM 721 C C . TRP A 1 90 ? -1.927 -11.440 -17.310 1.00 98.50 90 TRP A C 1
ATOM 723 O O . TRP A 1 90 ? -2.992 -11.973 -17.619 1.00 98.50 90 TRP A O 1
ATOM 733 N N . ALA A 1 91 ? -1.777 -10.791 -16.149 1.00 98.31 91 ALA A N 1
ATOM 734 C CA . ALA A 1 91 ? -2.831 -10.714 -15.136 1.00 98.31 91 ALA A CA 1
ATOM 735 C C . ALA A 1 91 ? -4.073 -9.954 -15.619 1.00 98.31 91 ALA A C 1
ATOM 737 O O . ALA A 1 91 ? -5.183 -10.288 -15.201 1.00 98.31 91 ALA A O 1
ATOM 738 N N . LEU A 1 92 ? -3.920 -8.953 -16.495 1.00 97.31 92 LEU A N 1
ATOM 739 C CA . LEU A 1 92 ? -5.043 -8.248 -17.125 1.00 97.31 92 LEU A CA 1
ATOM 740 C C . LEU A 1 92 ? -5.892 -9.177 -17.998 1.00 97.31 92 LEU A C 1
ATOM 742 O O . LEU A 1 92 ? -7.107 -9.003 -18.054 1.00 97.31 92 LEU A O 1
ATOM 746 N N . GLN A 1 93 ? -5.276 -10.192 -18.601 1.00 97.44 93 GLN A N 1
ATOM 747 C CA . GLN A 1 93 ? -5.959 -11.208 -19.405 1.00 97.44 93 GLN A CA 1
ATOM 748 C C . GLN A 1 93 ? -6.586 -12.331 -18.567 1.00 97.44 93 GLN A C 1
ATOM 750 O O . GLN A 1 93 ? -7.358 -13.117 -19.108 1.00 97.44 93 GLN A O 1
ATOM 755 N N . GLN A 1 94 ? -6.281 -12.411 -17.267 1.00 97.75 94 GLN A N 1
ATOM 756 C CA . GLN A 1 94 ? -6.830 -13.413 -16.351 1.00 97.75 94 GLN A CA 1
ATOM 757 C C . GLN A 1 94 ? -8.012 -12.829 -15.550 1.00 97.75 94 GLN A C 1
ATOM 759 O O . GLN A 1 94 ? -7.793 -11.985 -14.672 1.00 97.75 94 GLN A O 1
ATOM 764 N N . PRO A 1 95 ? -9.274 -13.232 -15.811 1.00 94.06 95 PRO A N 1
ATOM 765 C CA . PRO A 1 95 ? -10.444 -12.672 -15.119 1.00 94.06 95 PRO A CA 1
ATOM 766 C C . PRO A 1 95 ? -10.499 -12.999 -13.620 1.00 94.06 95 PRO A C 1
ATOM 768 O O . PRO A 1 95 ? -11.075 -12.248 -12.832 1.00 94.06 95 PRO A O 1
ATOM 771 N N . ASP A 1 96 ? -9.901 -14.119 -13.230 1.00 96.25 96 ASP A N 1
ATOM 772 C CA . ASP A 1 96 ? -9.863 -14.645 -11.869 1.00 96.25 96 ASP A CA 1
ATOM 773 C C . ASP A 1 96 ? -8.792 -13.978 -10.992 1.00 96.25 96 ASP A C 1
ATOM 775 O O . ASP A 1 96 ? -8.947 -13.942 -9.772 1.00 96.25 96 ASP A O 1
ATOM 779 N N . ILE A 1 97 ? -7.737 -13.405 -11.582 1.00 97.69 97 ILE A N 1
ATOM 780 C CA . ILE A 1 97 ? -6.761 -12.591 -10.850 1.00 97.69 97 ILE A CA 1
ATOM 781 C C . ILE A 1 97 ? -7.400 -11.244 -10.501 1.00 97.69 97 ILE A C 1
ATOM 783 O O . ILE A 1 97 ? -7.611 -10.395 -11.367 1.00 97.69 97 ILE A O 1
ATOM 787 N N . ARG A 1 98 ? -7.708 -11.009 -9.225 1.00 97.12 98 ARG A N 1
ATOM 788 C CA . ARG A 1 98 ? -8.394 -9.779 -8.774 1.00 97.12 98 ARG A CA 1
ATOM 789 C C . ARG A 1 98 ? -7.428 -8.695 -8.311 1.00 97.12 98 ARG A C 1
ATOM 791 O O . ARG A 1 98 ? -7.765 -7.513 -8.360 1.00 97.12 98 ARG A O 1
ATOM 798 N N . THR A 1 99 ? -6.232 -9.098 -7.890 1.00 98.56 99 THR A N 1
ATOM 799 C CA . THR A 1 99 ? -5.249 -8.220 -7.252 1.00 98.56 99 THR A CA 1
ATOM 800 C C . THR A 1 99 ? -3.888 -8.338 -7.922 1.00 98.56 99 THR A C 1
ATOM 802 O O . THR A 1 99 ? -3.451 -9.432 -8.278 1.00 98.56 99 THR A O 1
ATOM 805 N N . ILE A 1 100 ? -3.189 -7.216 -8.054 1.00 98.75 100 ILE A N 1
ATOM 806 C CA . ILE A 1 100 ? -1.776 -7.174 -8.423 1.00 98.75 100 ILE A CA 1
ATOM 807 C C . ILE A 1 100 ? -1.001 -6.589 -7.243 1.00 98.75 100 ILE A C 1
ATOM 809 O O . ILE A 1 100 ? -1.311 -5.496 -6.763 1.00 98.75 100 ILE A O 1
ATOM 813 N N . VAL A 1 101 ? -0.001 -7.331 -6.773 1.00 98.38 101 VAL A N 1
ATOM 814 C CA . VAL A 1 101 ? 0.889 -6.940 -5.679 1.00 98.38 101 VAL A CA 1
ATOM 815 C C . VAL A 1 101 ? 2.276 -6.658 -6.240 1.00 98.38 101 VAL A C 1
ATOM 817 O O . VAL A 1 101 ? 2.841 -7.509 -6.924 1.00 98.38 101 VAL A O 1
ATOM 820 N N . ILE A 1 102 ? 2.839 -5.495 -5.917 1.00 97.50 102 ILE A N 1
ATOM 821 C CA . ILE A 1 102 ? 4.250 -5.168 -6.162 1.00 97.50 102 ILE A CA 1
ATOM 822 C C . ILE A 1 102 ? 4.971 -5.190 -4.810 1.00 97.50 102 ILE A C 1
ATOM 824 O O . ILE A 1 102 ? 4.725 -4.322 -3.965 1.00 97.50 102 ILE A O 1
ATOM 828 N N . ASP A 1 103 ? 5.829 -6.192 -4.604 1.00 91.81 103 ASP A N 1
ATOM 829 C CA . ASP A 1 103 ? 6.561 -6.435 -3.354 1.00 91.81 103 ASP A CA 1
ATOM 830 C C . ASP A 1 103 ? 8.081 -6.353 -3.606 1.00 91.81 103 ASP A C 1
ATOM 832 O O . ASP A 1 103 ? 8.693 -7.361 -3.934 1.00 91.81 103 ASP A O 1
ATOM 836 N N . SER A 1 104 ? 8.723 -5.181 -3.567 1.00 84.81 104 SER A N 1
ATOM 837 C CA . SER A 1 104 ? 8.251 -3.907 -3.019 1.00 84.81 104 SER A CA 1
ATOM 838 C C . SER A 1 104 ? 8.394 -2.699 -3.942 1.00 84.81 104 SER A C 1
ATOM 840 O O . SER A 1 104 ? 9.222 -2.611 -4.849 1.00 84.81 104 SER A O 1
ATOM 842 N N . GLY A 1 105 ? 7.576 -1.687 -3.660 1.00 74.69 105 GLY A N 1
ATOM 843 C CA . GLY A 1 105 ? 7.627 -0.368 -4.281 1.00 74.69 105 GLY A CA 1
ATOM 844 C C . GLY A 1 105 ? 8.868 0.460 -3.930 1.00 74.69 105 GLY A C 1
ATOM 845 O O . GLY A 1 105 ? 8.948 1.605 -4.375 1.00 74.69 105 GLY A O 1
ATOM 846 N N . GLY A 1 106 ? 9.810 -0.073 -3.144 1.00 75.44 106 GLY A N 1
ATOM 847 C CA . GLY A 1 106 ? 11.134 0.528 -2.954 1.00 75.44 106 GLY A CA 1
ATOM 848 C C . GLY A 1 106 ? 12.017 0.343 -4.190 1.00 75.44 106 GLY A C 1
ATOM 849 O O . GLY A 1 106 ? 12.601 1.307 -4.684 1.00 75.44 106 GLY A O 1
ATOM 850 N N . ASP A 1 107 ? 12.014 -0.863 -4.763 1.00 84.69 107 ASP A N 1
ATOM 851 C CA . ASP A 1 107 ? 12.894 -1.230 -5.883 1.00 84.69 107 ASP A CA 1
ATOM 852 C C . ASP A 1 107 ? 12.326 -0.790 -7.249 1.00 84.69 107 ASP A C 1
ATOM 854 O O . ASP A 1 107 ? 13.050 -0.671 -8.239 1.00 84.69 107 ASP A O 1
ATOM 858 N N . ILE A 1 108 ? 11.023 -0.477 -7.309 1.00 90.19 108 ILE A N 1
ATOM 859 C CA . ILE A 1 108 ? 10.307 -0.103 -8.542 1.00 90.19 108 ILE A CA 1
ATOM 860 C C . ILE A 1 108 ? 10.956 1.078 -9.278 1.00 90.19 108 ILE A C 1
ATOM 862 O O . ILE A 1 108 ? 10.980 1.113 -10.507 1.00 90.19 108 ILE A O 1
ATOM 866 N N . ARG A 1 109 ? 11.503 2.056 -8.544 1.00 89.75 109 ARG A N 1
ATOM 867 C CA . ARG A 1 109 ? 12.131 3.235 -9.152 1.00 89.75 109 ARG A CA 1
ATOM 868 C C . ARG A 1 109 ? 13.415 2.859 -9.875 1.00 89.75 109 ARG A C 1
ATOM 870 O O . ARG A 1 109 ? 13.669 3.378 -10.959 1.00 89.75 109 ARG A O 1
ATOM 877 N N . ASP A 1 110 ? 14.207 1.993 -9.265 1.00 91.12 110 ASP A N 1
ATOM 878 C CA . ASP A 1 110 ? 15.508 1.619 -9.793 1.00 91.12 110 ASP A CA 1
ATOM 879 C C . ASP A 1 110 ? 15.322 0.653 -10.977 1.00 91.12 110 ASP A C 1
ATOM 881 O O . ASP A 1 110 ? 15.941 0.849 -12.020 1.00 91.12 110 ASP A O 1
ATOM 885 N N . LEU A 1 111 ? 14.345 -0.261 -10.910 1.00 94.75 111 LEU A N 1
ATOM 886 C CA . LEU A 1 111 ? 13.928 -1.076 -12.060 1.00 94.75 111 LEU A CA 1
ATOM 887 C C . LEU A 1 111 ? 13.434 -0.219 -13.240 1.00 94.75 111 LEU A C 1
ATOM 889 O O . LEU A 1 111 ? 13.833 -0.447 -14.383 1.00 94.75 111 LEU A O 1
ATOM 893 N N . ALA A 1 112 ? 12.596 0.791 -12.980 1.00 94.44 112 ALA A N 1
ATOM 894 C CA . ALA A 1 112 ? 12.115 1.704 -14.020 1.00 94.44 112 ALA A CA 1
ATOM 895 C C . ALA A 1 112 ? 13.251 2.544 -14.620 1.00 94.44 112 ALA A C 1
ATOM 897 O O . ALA A 1 112 ? 13.244 2.843 -15.816 1.00 94.44 112 ALA A O 1
ATOM 898 N N . LEU A 1 113 ? 14.229 2.934 -13.798 1.00 93.19 113 LEU A N 1
ATOM 899 C CA . LEU A 1 113 ? 15.412 3.654 -14.250 1.00 93.19 113 LEU A CA 1
ATOM 900 C C . LEU A 1 113 ? 16.261 2.788 -15.186 1.00 93.19 113 LEU A C 1
ATOM 902 O O . LEU A 1 113 ? 16.650 3.266 -16.251 1.00 93.19 113 LEU A O 1
ATOM 906 N N . GLU A 1 114 ? 16.531 1.535 -14.823 1.00 94.25 114 GLU A N 1
ATOM 907 C CA . GLU A 1 114 ? 17.273 0.614 -15.692 1.00 94.25 114 GLU A CA 1
ATOM 908 C C . GLU A 1 114 ? 16.535 0.363 -17.010 1.00 94.25 114 GLU A C 1
ATOM 910 O O . GLU A 1 114 ? 17.145 0.394 -18.082 1.00 94.25 114 GLU A O 1
ATOM 915 N N . GLU A 1 115 ? 15.209 0.241 -16.972 1.00 95.56 115 GLU A N 1
ATOM 916 C CA . GLU A 1 115 ? 14.425 0.111 -18.198 1.00 95.56 115 GLU A CA 1
ATOM 917 C C . GLU A 1 115 ? 14.474 1.363 -19.069 1.00 95.56 115 GLU A C 1
ATOM 919 O O . GLU A 1 115 ? 14.607 1.281 -20.292 1.00 95.56 115 GLU A O 1
ATOM 924 N N . TRP A 1 116 ? 14.414 2.541 -18.454 1.00 94.88 116 TRP A N 1
ATOM 925 C CA . TRP A 1 116 ? 14.571 3.798 -19.170 1.00 94.88 116 TRP A CA 1
ATOM 926 C C . TRP A 1 116 ? 15.947 3.901 -19.843 1.00 94.88 116 TRP A C 1
ATOM 928 O O . TRP A 1 116 ? 16.030 4.278 -21.019 1.00 94.88 116 TRP A O 1
ATOM 938 N N . LYS A 1 117 ? 17.024 3.524 -19.138 1.00 93.69 117 LYS A N 1
ATOM 939 C CA . LYS A 1 117 ? 18.384 3.481 -19.702 1.00 93.69 117 LYS A CA 1
ATOM 940 C C . LYS A 1 117 ? 18.437 2.532 -20.896 1.00 93.69 117 LYS A C 1
ATOM 942 O O . LYS A 1 117 ? 18.941 2.911 -21.952 1.00 93.69 117 LYS A O 1
ATOM 947 N N . ARG A 1 118 ? 17.842 1.342 -20.768 1.00 93.88 118 ARG A N 1
ATOM 948 C CA . ARG A 1 118 ? 17.772 0.346 -21.844 1.00 93.88 118 ARG A CA 1
ATOM 949 C C . ARG A 1 118 ? 16.997 0.854 -23.067 1.00 93.88 118 ARG A C 1
ATOM 951 O O . ARG A 1 118 ? 17.464 0.673 -24.186 1.00 93.88 118 ARG A O 1
ATOM 958 N N . ARG A 1 119 ? 15.840 1.506 -22.877 1.00 92.94 119 ARG A N 1
ATOM 959 C CA . ARG A 1 119 ? 15.003 2.045 -23.974 1.00 92.94 119 ARG A CA 1
ATOM 960 C C . ARG A 1 119 ? 15.649 3.219 -24.705 1.00 92.94 119 ARG A C 1
ATOM 962 O O . ARG A 1 119 ? 15.438 3.379 -25.901 1.00 92.94 119 ARG A O 1
ATOM 969 N N . THR A 1 120 ? 16.385 4.065 -23.986 1.00 90.31 120 THR A N 1
ATOM 970 C CA . THR A 1 120 ? 16.912 5.328 -24.530 1.00 90.31 120 THR A CA 1
ATOM 971 C C . THR A 1 120 ? 18.393 5.280 -24.904 1.00 90.31 120 THR A C 1
ATOM 973 O O . THR A 1 120 ? 18.877 6.203 -25.556 1.00 90.31 120 THR A O 1
ATOM 976 N N . GLY A 1 121 ? 19.132 4.260 -24.456 1.00 88.94 121 GLY A N 1
ATOM 977 C CA . GLY A 1 121 ? 20.591 4.179 -24.582 1.00 88.94 121 GLY A CA 1
ATOM 978 C C . GLY A 1 121 ? 21.359 5.173 -23.698 1.00 88.94 121 GLY A C 1
ATOM 979 O O . GLY A 1 121 ? 22.581 5.280 -23.806 1.00 88.94 121 GLY A O 1
ATOM 980 N N . LYS A 1 122 ? 20.674 5.928 -22.828 1.00 86.81 122 LYS A N 1
ATOM 981 C CA . LYS A 1 122 ? 21.289 6.948 -21.965 1.00 86.81 122 LYS A CA 1
ATOM 982 C C . LYS A 1 122 ? 21.818 6.332 -20.671 1.00 86.81 122 LYS A C 1
ATOM 984 O O . LYS A 1 122 ? 21.233 5.407 -20.123 1.00 86.81 122 LYS A O 1
ATOM 989 N N . LYS A 1 123 ? 22.902 6.902 -20.132 1.00 85.25 123 LYS A N 1
ATOM 990 C CA . LYS A 1 123 ? 23.521 6.446 -18.870 1.00 85.25 123 LYS A CA 1
ATOM 991 C C . LYS A 1 123 ? 22.895 7.057 -17.612 1.00 85.25 123 LYS A C 1
ATOM 993 O O . LYS A 1 123 ? 22.984 6.462 -16.543 1.00 85.25 123 LYS A O 1
ATOM 998 N N . SER A 1 124 ? 22.281 8.238 -17.723 1.00 83.38 124 SER A N 1
ATOM 999 C CA . SER A 1 124 ? 21.725 8.984 -16.588 1.00 83.38 124 SER A CA 1
ATOM 1000 C C . SER A 1 124 ? 20.458 9.754 -16.985 1.00 83.38 124 SER A C 1
ATOM 1002 O O . SER A 1 124 ? 20.417 10.300 -18.090 1.00 83.38 124 SER A O 1
ATOM 1004 N N . PRO A 1 125 ? 19.443 9.842 -16.099 1.00 79.38 125 PRO A N 1
ATOM 1005 C CA . PRO A 1 125 ? 18.242 10.659 -16.289 1.00 79.38 125 PRO A CA 1
ATOM 1006 C C . PRO A 1 125 ? 18.482 12.147 -15.958 1.00 79.38 125 PRO A C 1
ATOM 1008 O O . PRO A 1 125 ? 17.544 12.948 -15.910 1.00 79.38 125 PRO A O 1
ATOM 1011 N N . VAL A 1 126 ? 19.737 12.522 -15.702 1.00 81.06 126 VAL A N 1
ATOM 1012 C CA . VAL A 1 126 ? 20.192 13.898 -15.506 1.00 81.06 126 VAL A CA 1
ATOM 1013 C C . VAL A 1 126 ? 20.833 14.380 -16.802 1.00 81.06 126 VAL A C 1
ATOM 1015 O O . VAL A 1 126 ? 21.751 13.743 -17.319 1.00 81.06 126 VAL A O 1
ATOM 1018 N N . ALA A 1 127 ? 20.347 15.503 -17.321 1.00 72.62 127 ALA A N 1
ATOM 1019 C CA . ALA A 1 127 ? 20.989 16.221 -18.413 1.00 72.62 127 ALA A CA 1
ATOM 1020 C C . ALA A 1 127 ? 21.883 17.315 -17.822 1.00 72.62 127 ALA A C 1
ATOM 1022 O O . ALA A 1 127 ? 21.493 17.955 -16.852 1.00 72.62 127 ALA A O 1
ATOM 1023 N N . TYR A 1 128 ? 23.059 17.542 -18.400 1.00 73.31 128 TYR A N 1
ATOM 1024 C CA . TYR A 1 128 ? 23.893 18.685 -18.036 1.00 73.31 128 TYR A CA 1
ATOM 1025 C C . TYR A 1 128 ? 23.638 19.813 -19.032 1.00 73.31 128 TYR A C 1
ATOM 1027 O O . TYR A 1 128 ? 23.854 19.627 -20.229 1.00 73.31 128 TYR A O 1
ATOM 1035 N N . ILE A 1 129 ? 23.150 20.949 -18.542 1.00 72.25 129 ILE A N 1
ATOM 1036 C CA . ILE A 1 129 ? 22.924 22.171 -19.325 1.00 72.25 129 ILE A CA 1
ATOM 1037 C C . ILE A 1 129 ? 23.800 23.245 -18.680 1.00 72.25 129 ILE A C 1
ATOM 1039 O O . ILE A 1 129 ? 23.698 23.460 -17.474 1.00 72.25 129 ILE A O 1
ATOM 1043 N N . ASP A 1 130 ? 24.721 23.833 -19.445 1.00 79.56 130 ASP A N 1
ATOM 1044 C CA . ASP A 1 130 ? 25.670 24.859 -18.975 1.00 79.56 130 ASP A CA 1
ATOM 1045 C C . ASP A 1 130 ? 26.450 24.466 -17.704 1.00 79.56 130 ASP A C 1
ATOM 1047 O O . ASP A 1 130 ? 26.648 25.252 -16.781 1.00 79.56 130 ASP A O 1
ATOM 1051 N N . GLY A 1 131 ? 26.872 23.199 -17.626 1.00 76.62 131 GLY A N 1
ATOM 1052 C CA . GLY A 1 131 ? 27.608 22.659 -16.477 1.00 76.62 131 GLY A CA 1
ATOM 1053 C C . GLY A 1 131 ? 26.746 22.337 -15.250 1.00 76.62 131 GLY A C 1
ATOM 1054 O O . GLY A 1 131 ? 27.266 21.796 -14.275 1.00 76.62 131 GLY A O 1
ATOM 1055 N N . GLN A 1 132 ? 25.433 22.588 -15.291 1.00 71.00 132 GLN A N 1
ATOM 1056 C CA . GLN A 1 132 ? 24.508 22.264 -14.206 1.00 71.00 132 GLN A CA 1
ATOM 1057 C C . GLN A 1 132 ? 23.738 20.971 -14.478 1.00 71.00 132 GLN A C 1
ATOM 1059 O O . GLN A 1 132 ? 23.202 20.751 -15.562 1.00 71.00 132 GLN A O 1
ATOM 1064 N N . ALA A 1 133 ? 23.659 20.113 -13.461 1.00 72.50 133 ALA A N 1
ATOM 1065 C CA . ALA A 1 133 ? 22.874 18.887 -13.478 1.00 72.50 133 ALA A CA 1
ATOM 1066 C C . ALA A 1 133 ? 21.373 19.203 -13.377 1.00 72.50 133 ALA A C 1
ATOM 1068 O O . ALA A 1 133 ? 20.870 19.537 -12.305 1.00 72.50 133 ALA A O 1
ATOM 1069 N N . VAL A 1 134 ? 20.639 19.046 -14.477 1.00 70.50 134 VAL A N 1
ATOM 1070 C CA . VAL A 1 134 ? 19.190 19.251 -14.533 1.00 70.50 134 VAL A CA 1
ATOM 1071 C C . VAL A 1 134 ? 18.477 17.890 -14.601 1.00 70.50 134 VAL A C 1
ATOM 1073 O O . VAL A 1 134 ? 18.691 17.118 -15.543 1.00 70.50 134 VAL A O 1
ATOM 1076 N N . PRO A 1 135 ? 17.588 17.556 -13.644 1.00 68.56 135 PRO A N 1
ATOM 1077 C CA . PRO A 1 135 ? 16.886 16.269 -13.582 1.00 68.56 135 PRO A CA 1
ATOM 1078 C C . PRO A 1 135 ? 15.728 16.163 -14.599 1.00 68.56 135 PRO A C 1
ATOM 1080 O O . PRO A 1 135 ? 14.664 15.635 -14.279 1.00 68.56 135 PRO A O 1
ATOM 1083 N N . VAL A 1 136 ? 15.911 16.671 -15.824 1.00 65.62 136 VAL A N 1
ATOM 1084 C CA . VAL A 1 136 ? 14.850 16.836 -16.840 1.00 65.62 136 VAL A CA 1
ATOM 1085 C C . VAL A 1 136 ? 14.197 15.505 -17.221 1.00 65.62 136 VAL A C 1
ATOM 1087 O O . VAL A 1 136 ? 13.005 15.456 -17.513 1.00 65.62 136 VAL A O 1
ATOM 1090 N N . LEU A 1 137 ? 14.950 14.401 -17.196 1.00 79.00 137 LEU A N 1
ATOM 1091 C CA . LEU A 1 137 ? 14.491 13.127 -17.756 1.00 79.00 137 LEU A CA 1
ATOM 1092 C C . LEU A 1 137 ? 13.880 12.191 -16.704 1.00 79.00 137 LEU A C 1
ATOM 1094 O O . LEU A 1 137 ? 13.337 11.147 -17.059 1.00 79.00 137 LEU A O 1
ATOM 1098 N N . TRP A 1 138 ? 13.862 12.576 -15.421 1.00 87.50 138 TRP A N 1
ATOM 1099 C CA . TRP A 1 138 ? 13.171 11.803 -14.379 1.00 87.50 138 TRP A CA 1
ATOM 1100 C C . TRP A 1 138 ? 11.666 11.692 -14.619 1.00 87.50 138 TRP A C 1
ATOM 1102 O O . TRP A 1 138 ? 11.060 10.701 -14.219 1.00 87.50 138 TRP A O 1
ATOM 1112 N N . ALA A 1 139 ? 11.065 12.668 -15.306 1.00 87.94 139 ALA A N 1
ATOM 1113 C CA . ALA A 1 139 ? 9.672 12.585 -15.733 1.00 87.94 139 ALA A CA 1
ATOM 1114 C C . ALA A 1 139 ? 9.407 11.339 -16.600 1.00 87.94 139 ALA A C 1
ATOM 1116 O O . ALA A 1 139 ? 8.386 10.686 -16.414 1.00 87.94 139 ALA A O 1
ATOM 1117 N N . GLN A 1 140 ? 10.357 10.958 -17.461 1.00 91.12 140 GLN A N 1
ATOM 1118 C CA . GLN A 1 140 ? 10.243 9.780 -18.329 1.00 91.12 140 GLN A CA 1
ATOM 1119 C C . GLN A 1 140 ? 10.367 8.472 -17.535 1.00 91.12 140 GLN A C 1
ATOM 1121 O O . GLN A 1 140 ? 9.633 7.523 -17.784 1.00 91.12 140 GLN A O 1
ATOM 1126 N N . VAL A 1 141 ? 11.249 8.427 -16.529 1.00 91.38 141 VAL A N 1
ATOM 1127 C CA . VAL A 1 141 ? 11.343 7.279 -15.603 1.00 91.38 141 VAL A CA 1
ATOM 1128 C C . VAL A 1 141 ? 10.039 7.115 -14.819 1.00 91.38 141 VAL A C 1
ATOM 1130 O O . VAL A 1 141 ? 9.544 6.012 -14.613 1.00 91.38 141 VAL A O 1
ATOM 1133 N N . TYR A 1 142 ? 9.450 8.226 -14.385 1.00 93.00 142 TYR A N 1
ATOM 1134 C CA . TYR A 1 142 ? 8.178 8.228 -13.669 1.00 93.00 142 TYR A CA 1
ATOM 1135 C C . TYR A 1 142 ? 7.010 7.779 -14.538 1.00 93.00 142 TYR A C 1
ATOM 1137 O O . TYR A 1 142 ? 6.149 7.059 -14.049 1.00 93.00 142 TYR A O 1
ATOM 1145 N N . GLU A 1 143 ? 7.007 8.155 -15.812 1.00 94.06 143 GLU A N 1
ATOM 1146 C CA . GLU A 1 143 ? 5.986 7.739 -16.768 1.00 94.06 143 GLU A CA 1
ATOM 1147 C C . GLU A 1 143 ? 5.952 6.217 -16.961 1.00 94.06 143 GLU A C 1
ATOM 1149 O O . GLU A 1 143 ? 4.872 5.639 -17.062 1.00 94.06 143 GLU A O 1
ATOM 1154 N N . ILE A 1 144 ? 7.111 5.553 -16.920 1.00 95.38 144 ILE A N 1
ATOM 1155 C CA . ILE A 1 144 ? 7.200 4.087 -16.956 1.00 95.38 144 ILE A CA 1
ATOM 1156 C C . ILE A 1 144 ? 6.396 3.463 -15.798 1.00 95.38 144 ILE A C 1
ATOM 1158 O O . ILE A 1 144 ? 5.560 2.588 -16.029 1.00 95.38 144 ILE A O 1
ATOM 1162 N N . ILE A 1 145 ? 6.570 3.971 -14.573 1.00 95.94 145 ILE A N 1
ATOM 1163 C CA . ILE A 1 145 ? 5.839 3.507 -13.380 1.00 95.94 145 ILE A CA 1
ATOM 1164 C C . ILE A 1 145 ? 4.352 3.867 -13.469 1.00 95.94 145 ILE A C 1
ATOM 1166 O O . ILE A 1 145 ? 3.484 3.015 -13.265 1.00 95.94 145 ILE A O 1
ATOM 1170 N N . ASP A 1 146 ? 4.055 5.127 -13.788 1.00 96.00 146 ASP A N 1
ATOM 1171 C CA . ASP A 1 146 ? 2.691 5.654 -13.845 1.00 96.00 146 ASP A CA 1
ATOM 1172 C C . ASP A 1 146 ? 1.839 4.906 -14.880 1.00 96.00 146 ASP A C 1
ATOM 1174 O O . ASP A 1 146 ? 0.655 4.669 -14.642 1.00 96.00 146 ASP A O 1
ATOM 1178 N N . ASN A 1 147 ? 2.427 4.488 -16.004 1.00 96.75 147 ASN A N 1
ATOM 1179 C CA . ASN A 1 147 ? 1.727 3.720 -17.030 1.00 96.75 147 ASN A CA 1
ATOM 1180 C C . ASN A 1 147 ? 1.301 2.336 -16.527 1.00 96.75 147 ASN A C 1
ATOM 1182 O O . ASN A 1 147 ? 0.169 1.930 -16.791 1.00 96.75 147 ASN A O 1
ATOM 1186 N N . VAL A 1 148 ? 2.151 1.634 -15.769 1.00 97.06 148 VAL A N 1
ATOM 1187 C CA . VAL A 1 148 ? 1.780 0.348 -15.152 1.00 97.06 148 VAL A CA 1
ATOM 1188 C C . VAL A 1 148 ? 0.656 0.543 -14.136 1.00 97.06 148 VAL A C 1
ATOM 1190 O O . VAL A 1 148 ? -0.365 -0.138 -14.213 1.00 97.06 148 VAL A O 1
ATOM 1193 N N . VAL A 1 149 ? 0.790 1.518 -13.235 1.00 96.94 149 VAL A N 1
ATOM 1194 C CA . VAL A 1 149 ? -0.242 1.822 -12.227 1.00 96.94 149 VAL A CA 1
ATOM 1195 C C . VAL A 1 149 ? -1.578 2.152 -12.895 1.00 96.94 149 VAL A C 1
ATOM 1197 O O . VAL A 1 149 ? -2.611 1.593 -12.523 1.00 96.94 149 VAL A O 1
ATOM 1200 N N . ARG A 1 150 ? -1.557 3.008 -13.924 1.00 96.81 150 ARG A N 1
ATOM 1201 C CA . ARG A 1 150 ? -2.752 3.409 -14.672 1.00 96.81 150 ARG A CA 1
ATOM 1202 C C . ARG A 1 150 ? -3.415 2.217 -15.357 1.00 96.81 150 ARG A C 1
ATOM 1204 O O . ARG A 1 150 ? -4.632 2.099 -15.275 1.00 96.81 150 ARG A O 1
ATOM 1211 N N . LYS A 1 151 ? -2.647 1.327 -15.996 1.00 97.44 151 LYS A N 1
ATOM 1212 C CA . LYS A 1 151 ? -3.185 0.108 -16.629 1.00 97.44 151 LYS A CA 1
ATOM 1213 C C . LYS A 1 151 ? -3.941 -0.761 -15.624 1.00 97.44 151 LYS A C 1
ATOM 1215 O O . LYS A 1 151 ? -5.065 -1.166 -15.901 1.00 97.44 151 LYS A O 1
ATOM 1220 N N . ILE A 1 152 ? -3.361 -0.985 -14.444 1.00 97.75 152 ILE A N 1
ATOM 1221 C CA . ILE A 1 152 ? -3.979 -1.793 -13.382 1.00 97.75 152 ILE A CA 1
ATOM 1222 C C . ILE A 1 152 ? -5.281 -1.149 -12.886 1.00 97.75 152 ILE A C 1
ATOM 1224 O O . ILE A 1 152 ? -6.309 -1.820 -12.784 1.00 97.75 152 ILE A O 1
ATOM 1228 N N . GLN A 1 153 ? -5.252 0.162 -12.623 1.00 94.81 153 GLN A N 1
ATOM 1229 C CA . GLN A 1 153 ? -6.416 0.911 -12.144 1.00 94.81 153 GLN A CA 1
ATOM 1230 C C . GLN A 1 153 ? -7.548 0.954 -13.183 1.00 94.81 153 GLN A C 1
ATOM 1232 O O . GLN A 1 153 ? -8.703 0.711 -12.834 1.00 94.81 153 GLN A O 1
ATOM 1237 N N . LEU A 1 154 ? -7.230 1.210 -14.458 1.00 94.12 154 LEU A N 1
ATOM 1238 C CA . LEU A 1 154 ? -8.210 1.217 -15.552 1.00 94.12 154 LEU A CA 1
ATOM 1239 C C . LEU A 1 154 ? -8.825 -0.167 -15.786 1.00 94.12 154 LEU A C 1
ATOM 1241 O O . LEU A 1 154 ? -10.015 -0.265 -16.068 1.00 94.12 154 LEU A O 1
ATOM 1245 N N . ALA A 1 155 ? -8.044 -1.233 -15.604 1.00 95.38 155 ALA A N 1
ATOM 1246 C CA . ALA A 1 155 ? -8.532 -2.608 -15.671 1.00 95.38 155 ALA A CA 1
ATOM 1247 C C . ALA A 1 155 ? -9.354 -3.035 -14.441 1.00 95.38 155 ALA A C 1
ATOM 1249 O O . ALA A 1 155 ? -9.787 -4.184 -14.367 1.00 95.38 155 ALA A O 1
ATOM 1250 N N . ARG A 1 156 ? -9.571 -2.130 -13.475 1.00 94.75 156 ARG A N 1
ATOM 1251 C CA . ARG A 1 156 ? -10.357 -2.372 -12.259 1.00 94.75 156 ARG A CA 1
ATOM 1252 C C . ARG A 1 156 ? -9.864 -3.577 -11.448 1.00 94.75 156 ARG A C 1
ATOM 1254 O O . ARG A 1 156 ? -10.668 -4.338 -10.915 1.00 94.75 156 ARG A O 1
ATOM 1261 N N . LYS A 1 157 ? -8.546 -3.735 -11.314 1.00 96.94 157 LYS A N 1
ATOM 1262 C CA . LYS A 1 157 ? -7.943 -4.683 -10.362 1.00 96.94 157 LYS A CA 1
ATOM 1263 C C . LYS A 1 157 ? -7.429 -3.946 -9.131 1.00 96.94 157 LYS A C 1
ATOM 1265 O O . LYS A 1 157 ? -7.012 -2.789 -9.229 1.00 96.94 157 LYS A O 1
ATOM 1270 N N . TYR A 1 158 ? -7.440 -4.611 -7.978 1.00 98.31 158 TYR A N 1
ATOM 1271 C CA . TYR A 1 158 ? -6.796 -4.057 -6.790 1.00 98.31 158 TYR A CA 1
ATOM 1272 C C . TYR A 1 158 ? -5.294 -3.939 -7.038 1.00 98.31 158 TYR A C 1
ATOM 1274 O O . TYR A 1 158 ? -4.681 -4.831 -7.628 1.00 98.31 158 TYR A O 1
ATOM 1282 N N . LEU A 1 159 ? -4.698 -2.854 -6.557 1.00 98.50 159 LEU A N 1
ATOM 1283 C CA . LEU A 1 159 ? -3.251 -2.664 -6.579 1.00 98.50 159 LEU A CA 1
ATOM 1284 C C . LEU A 1 159 ? -2.746 -2.521 -5.150 1.00 98.50 159 LEU A C 1
ATOM 1286 O O . LEU A 1 159 ? -3.110 -1.568 -4.462 1.00 98.50 159 LEU A O 1
ATOM 1290 N N . VAL A 1 160 ? -1.878 -3.434 -4.730 1.00 98.31 160 VAL A N 1
ATOM 1291 C CA . VAL A 1 160 ? -1.192 -3.364 -3.439 1.00 98.31 160 VAL A CA 1
ATOM 1292 C C . VAL A 1 160 ? 0.289 -3.148 -3.696 1.00 98.31 160 VAL A C 1
ATOM 1294 O O . VAL A 1 160 ? 0.913 -3.901 -4.440 1.00 98.31 160 VAL A O 1
ATOM 1297 N N . VAL A 1 161 ? 0.869 -2.124 -3.081 1.00 97.56 161 VAL A N 1
ATOM 1298 C CA . VAL A 1 161 ? 2.309 -1.879 -3.163 1.00 97.56 161 VAL A CA 1
ATOM 1299 C C . VAL A 1 161 ? 2.886 -1.883 -1.761 1.00 97.56 161 VAL A C 1
ATOM 1301 O O . VAL A 1 161 ? 2.493 -1.067 -0.925 1.00 97.56 161 VAL A O 1
ATOM 1304 N N . THR A 1 162 ? 3.805 -2.804 -1.481 1.00 96.50 162 THR A N 1
ATOM 1305 C CA . THR A 1 162 ? 4.511 -2.798 -0.197 1.00 96.50 162 THR A CA 1
ATOM 1306 C C . THR A 1 162 ? 5.620 -1.753 -0.240 1.00 96.50 162 THR A C 1
ATOM 1308 O O . THR A 1 162 ? 6.186 -1.454 -1.291 1.00 96.50 162 THR A O 1
ATOM 1311 N N . CYS A 1 163 ? 5.927 -1.151 0.901 1.00 94.31 163 CYS A N 1
ATOM 1312 C CA . CYS A 1 163 ? 6.933 -0.110 0.989 1.00 94.31 163 CYS A CA 1
ATOM 1313 C C . CYS A 1 163 ? 7.782 -0.307 2.240 1.00 94.31 163 CYS A C 1
ATOM 1315 O O . CYS A 1 163 ? 7.265 -0.485 3.349 1.00 94.31 163 CYS A O 1
ATOM 1317 N N . ARG A 1 164 ? 9.101 -0.240 2.059 1.00 91.94 164 ARG A N 1
ATOM 1318 C CA . ARG A 1 164 ? 10.057 -0.197 3.163 1.00 91.94 164 ARG A CA 1
ATOM 1319 C C . ARG A 1 164 ? 10.042 1.181 3.821 1.00 91.94 164 ARG A C 1
ATOM 1321 O O . ARG A 1 164 ? 9.437 2.142 3.336 1.00 91.94 164 ARG A O 1
ATOM 1328 N N . THR A 1 165 ? 10.735 1.265 4.941 1.00 93.00 165 THR A N 1
ATOM 1329 C CA . THR A 1 165 ? 11.025 2.512 5.637 1.00 93.00 165 THR A CA 1
ATOM 1330 C C . THR A 1 165 ? 12.528 2.726 5.671 1.00 93.00 165 THR A C 1
ATOM 1332 O O . THR A 1 165 ? 13.287 1.760 5.746 1.00 93.00 165 THR A O 1
ATOM 1335 N N . LYS A 1 166 ? 12.955 3.983 5.683 1.00 91.44 166 LYS A N 1
ATOM 1336 C CA . LYS A 1 166 ? 14.351 4.384 5.877 1.00 91.44 166 LYS A CA 1
ATOM 1337 C C . LYS A 1 166 ? 14.462 5.418 6.982 1.00 91.44 166 LYS A C 1
ATOM 1339 O O . LYS A 1 166 ? 13.462 6.025 7.362 1.00 91.44 166 LYS A O 1
ATOM 1344 N N . ASP A 1 167 ? 15.673 5.628 7.468 1.00 92.25 167 ASP A N 1
ATOM 1345 C CA . ASP A 1 167 ? 15.957 6.725 8.384 1.00 92.25 167 ASP A CA 1
ATOM 1346 C C . ASP A 1 167 ? 15.831 8.074 7.672 1.00 92.25 167 ASP A C 1
ATOM 1348 O O . ASP A 1 167 ? 16.260 8.252 6.527 1.00 92.25 167 ASP A O 1
ATOM 1352 N N . GLU A 1 168 ? 15.198 9.025 8.347 1.00 92.94 168 GLU A N 1
ATOM 1353 C CA . GLU A 1 168 ? 15.150 10.410 7.910 1.00 92.94 168 GLU A CA 1
ATOM 1354 C C . GLU A 1 168 ? 16.443 11.125 8.305 1.00 92.94 168 GLU A C 1
ATOM 1356 O O . GLU A 1 168 ? 16.891 11.071 9.452 1.00 92.94 168 GLU A O 1
ATOM 1361 N N . TYR A 1 169 ? 17.008 11.843 7.337 1.00 89.75 169 TYR A N 1
ATOM 1362 C CA . TYR A 1 169 ? 18.161 12.709 7.524 1.00 89.75 169 TYR A CA 1
ATOM 1363 C C . TYR A 1 169 ? 17.783 14.139 7.143 1.00 89.75 169 TYR A C 1
ATOM 1365 O O . TYR A 1 169 ? 17.207 14.366 6.077 1.00 89.75 169 TYR A O 1
ATOM 1373 N N . ILE A 1 170 ? 18.153 15.105 7.980 1.00 89.31 170 ILE A N 1
ATOM 1374 C CA . ILE A 1 170 ? 18.051 16.539 7.684 1.00 89.31 170 ILE A CA 1
ATOM 1375 C C . ILE A 1 170 ? 19.463 17.108 7.755 1.00 89.31 170 ILE A C 1
ATOM 1377 O O . ILE A 1 170 ? 20.138 16.953 8.767 1.00 89.31 170 ILE A O 1
ATOM 1381 N N . ALA A 1 171 ? 19.930 17.723 6.664 1.00 88.06 171 ALA A N 1
ATOM 1382 C CA . ALA A 1 171 ? 21.301 18.234 6.551 1.00 88.06 171 ALA A CA 1
ATOM 1383 C C . ALA A 1 171 ? 22.371 17.189 6.951 1.00 88.06 171 ALA A C 1
ATOM 1385 O O . ALA A 1 171 ? 23.322 17.499 7.659 1.00 88.06 171 ALA A O 1
ATOM 1386 N N . HIS A 1 172 ? 22.191 15.938 6.504 1.00 87.38 172 HIS A N 1
ATOM 1387 C CA . HIS A 1 172 ? 23.047 14.778 6.815 1.00 87.38 172 HIS A CA 1
ATOM 1388 C C . HIS A 1 172 ? 23.043 14.309 8.279 1.00 87.38 172 HIS A C 1
ATOM 1390 O O . HIS A 1 172 ? 23.750 13.361 8.612 1.00 87.38 172 HIS A O 1
ATOM 1396 N N . VAL A 1 173 ? 22.207 14.895 9.136 1.00 89.12 173 VAL A N 1
ATOM 1397 C CA . VAL A 1 173 ? 22.036 14.470 10.529 1.00 89.12 173 VAL A CA 1
ATOM 1398 C C . VAL A 1 173 ? 20.805 13.563 10.636 1.00 89.12 173 VAL A C 1
ATOM 1400 O O . VAL A 1 173 ? 19.737 13.947 10.147 1.00 89.12 173 VAL A O 1
ATOM 1403 N N . PRO A 1 174 ? 20.913 12.367 11.247 1.00 89.38 174 PRO A N 1
ATOM 1404 C CA . PRO A 1 174 ? 19.761 11.498 11.461 1.00 89.38 174 PRO A CA 1
ATOM 1405 C C . PRO A 1 174 ? 18.777 12.155 12.435 1.00 89.38 174 PRO A C 1
ATOM 1407 O O . PRO A 1 174 ? 19.168 12.629 13.499 1.00 89.38 174 PRO A O 1
ATOM 1410 N N . THR A 1 175 ? 17.487 12.156 12.100 1.00 90.88 175 THR A N 1
ATOM 1411 C CA . THR A 1 175 ? 16.443 12.733 12.970 1.00 90.88 175 THR A CA 1
ATOM 1412 C C . THR A 1 175 ? 15.886 11.730 13.981 1.00 90.88 175 THR A C 1
ATOM 1414 O O . THR A 1 175 ? 15.089 12.094 14.843 1.00 90.88 175 THR A O 1
ATOM 1417 N N . GLY A 1 176 ? 16.257 10.452 13.846 1.00 86.94 176 GLY A N 1
ATOM 1418 C CA . GLY A 1 176 ? 15.690 9.336 14.607 1.00 86.94 176 GLY A CA 1
ATOM 1419 C C . GLY A 1 176 ? 14.293 8.908 14.142 1.00 86.94 176 GLY A C 1
ATOM 1420 O O . GLY A 1 176 ? 13.743 7.947 14.677 1.00 86.94 176 GLY A O 1
ATOM 1421 N N . ARG A 1 177 ? 13.706 9.584 13.144 1.00 87.31 177 ARG A N 1
ATOM 1422 C CA . ARG A 1 177 ? 12.408 9.207 12.572 1.00 87.31 177 ARG A CA 1
ATOM 1423 C C . ARG A 1 177 ? 12.595 8.258 11.396 1.00 87.31 177 ARG A C 1
ATOM 1425 O O . ARG A 1 177 ? 13.485 8.437 10.567 1.00 87.31 177 ARG A O 1
ATOM 1432 N N . LYS A 1 178 ? 11.695 7.284 11.285 1.00 91.25 178 LYS A N 1
ATOM 1433 C CA . LYS A 1 178 ? 11.539 6.479 10.073 1.00 91.25 178 LYS A CA 1
ATOM 1434 C C . LYS A 1 178 ? 10.601 7.196 9.109 1.00 91.25 178 LYS A C 1
ATOM 1436 O O . LYS A 1 178 ? 9.563 7.714 9.516 1.00 91.25 178 LYS A O 1
ATOM 1441 N N . ILE A 1 179 ? 10.938 7.180 7.827 1.00 92.81 179 ILE A N 1
ATOM 1442 C CA . ILE A 1 179 ? 10.102 7.690 6.738 1.00 92.81 179 ILE A CA 1
ATOM 1443 C C . ILE A 1 179 ? 9.891 6.614 5.681 1.00 92.81 179 ILE A C 1
ATOM 1445 O O . ILE A 1 179 ? 10.685 5.687 5.531 1.00 92.81 179 ILE A O 1
ATOM 1449 N N . ARG A 1 180 ? 8.804 6.755 4.929 1.00 92.25 180 ARG A N 1
ATOM 1450 C CA . ARG A 1 180 ? 8.472 5.889 3.801 1.00 92.25 180 ARG A CA 1
ATOM 1451 C C . ARG A 1 180 ? 9.570 5.932 2.730 1.00 92.25 180 ARG A C 1
ATOM 1453 O O . ARG A 1 180 ? 9.959 7.018 2.299 1.00 92.25 180 ARG A O 1
ATOM 1460 N N . ASP A 1 181 ? 10.005 4.767 2.255 1.00 91.12 181 ASP A N 1
ATOM 1461 C CA . ASP A 1 181 ? 10.974 4.636 1.163 1.00 91.12 181 ASP A CA 1
ATOM 1462 C C . ASP A 1 181 ? 10.365 3.947 -0.060 1.00 91.12 181 ASP A C 1
ATOM 1464 O O . ASP A 1 181 ? 10.562 2.762 -0.307 1.00 91.12 181 ASP A O 1
ATOM 1468 N N . GLY A 1 182 ? 9.566 4.697 -0.812 1.00 89.75 182 GLY A N 1
ATOM 1469 C CA . GLY A 1 182 ? 8.973 4.196 -2.045 1.00 89.75 182 GLY A CA 1
ATOM 1470 C C . GLY A 1 182 ? 8.704 5.313 -3.038 1.00 89.75 182 GLY A C 1
ATOM 1471 O O . GLY A 1 182 ? 9.119 6.466 -2.861 1.00 89.75 182 GLY A O 1
ATOM 1472 N N . TYR A 1 183 ? 8.001 4.982 -4.117 1.00 92.25 183 TYR A N 1
ATOM 1473 C CA . TYR A 1 183 ? 7.803 5.910 -5.221 1.00 92.25 183 TYR A CA 1
ATOM 1474 C C . TYR A 1 183 ? 7.059 7.187 -4.803 1.00 92.25 183 TYR A C 1
ATOM 1476 O O . TYR A 1 183 ? 5.929 7.152 -4.319 1.00 92.25 183 TYR A O 1
ATOM 1484 N N . LYS A 1 184 ? 7.682 8.352 -5.012 1.00 90.25 184 LYS A N 1
ATOM 1485 C CA . LYS A 1 184 ? 7.233 9.644 -4.460 1.00 90.25 184 LYS A CA 1
ATOM 1486 C C . LYS A 1 184 ? 5.806 10.068 -4.832 1.00 90.25 184 LYS A C 1
ATOM 1488 O O . LYS A 1 184 ? 5.234 10.887 -4.121 1.00 90.25 184 LYS A O 1
ATOM 1493 N N . LYS A 1 185 ? 5.237 9.548 -5.929 1.00 92.62 185 LYS A N 1
ATOM 1494 C CA . LYS A 1 185 ? 3.865 9.879 -6.342 1.00 92.62 185 LYS A CA 1
ATOM 1495 C C . LYS A 1 185 ? 2.797 8.988 -5.706 1.00 92.62 185 LYS A C 1
ATOM 1497 O O . LYS A 1 185 ? 1.635 9.369 -5.742 1.00 92.62 185 LYS A O 1
ATOM 1502 N N . PHE A 1 186 ? 3.144 7.854 -5.092 1.00 94.44 186 PHE A N 1
ATOM 1503 C CA . PHE A 1 186 ? 2.158 6.957 -4.470 1.00 94.44 186 PHE A CA 1
ATOM 1504 C C . PHE A 1 186 ? 1.246 7.615 -3.422 1.00 94.44 186 PHE A C 1
ATOM 1506 O O . PHE A 1 186 ? 0.040 7.374 -3.497 1.00 94.44 186 PHE A O 1
ATOM 1513 N N . PRO A 1 187 ? 1.725 8.534 -2.557 1.00 92.56 187 PRO A N 1
ATOM 1514 C CA . PRO A 1 187 ? 0.857 9.287 -1.653 1.00 92.56 187 PRO A CA 1
ATOM 1515 C C . PRO A 1 187 ? -0.241 10.084 -2.360 1.00 92.56 187 PRO A C 1
ATOM 1517 O O . PRO A 1 187 ? -1.242 10.418 -1.741 1.00 92.56 187 PRO A O 1
ATOM 1520 N N . TRP A 1 188 ? -0.095 10.377 -3.652 1.00 90.62 188 TRP A N 1
ATOM 1521 C CA . TRP A 1 188 ? -1.080 11.097 -4.459 1.00 90.62 188 TRP A CA 1
ATOM 1522 C C . TRP A 1 188 ? -1.874 10.142 -5.357 1.00 90.62 188 TRP A C 1
ATOM 1524 O O . TRP A 1 188 ? -3.100 10.207 -5.372 1.00 90.62 188 TRP A O 1
ATOM 1534 N N . ASN A 1 189 ? -1.182 9.211 -6.019 1.00 92.81 189 ASN A N 1
ATOM 1535 C CA . ASN A 1 189 ? -1.732 8.327 -7.050 1.00 92.81 189 ASN A CA 1
ATOM 1536 C C . ASN A 1 189 ? -2.522 7.129 -6.502 1.00 92.81 189 ASN A C 1
ATOM 1538 O O . ASN A 1 189 ? -3.346 6.570 -7.227 1.00 92.81 189 ASN A O 1
ATOM 1542 N N . LEU A 1 190 ? -2.255 6.689 -5.268 1.00 96.50 190 LEU A N 1
ATOM 1543 C CA . LEU A 1 190 ? -2.953 5.549 -4.671 1.00 96.50 190 LEU A CA 1
ATOM 1544 C C . LEU A 1 190 ? -4.131 6.002 -3.807 1.00 96.50 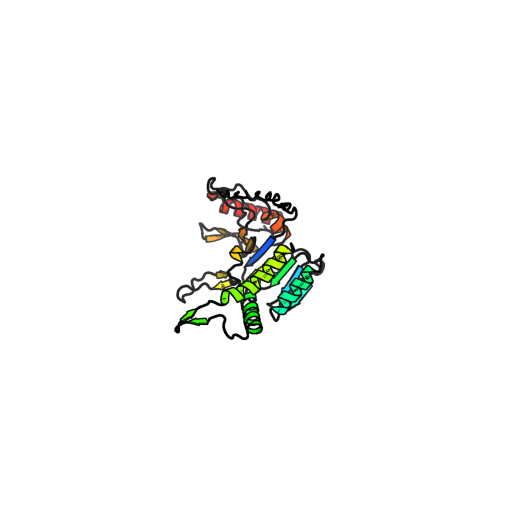190 LEU A C 1
ATOM 1546 O O . LEU A 1 190 ? -4.083 7.078 -3.214 1.00 96.50 190 LEU A O 1
ATOM 1550 N N . SER A 1 191 ? -5.194 5.199 -3.738 1.00 97.19 191 SER A N 1
ATOM 1551 C CA . SER A 1 191 ? -6.419 5.547 -3.002 1.00 97.19 191 SER A CA 1
ATOM 1552 C C . SER A 1 191 ? -6.209 5.583 -1.487 1.00 97.19 191 SER A C 1
ATOM 1554 O O . SER A 1 191 ? -6.807 6.411 -0.801 1.00 97.19 191 SER A O 1
ATOM 1556 N N . MET A 1 192 ? -5.374 4.685 -0.965 1.00 97.88 192 MET A N 1
ATOM 1557 C CA . MET A 1 192 ? -5.144 4.509 0.467 1.00 97.88 192 MET A CA 1
ATOM 1558 C C . MET A 1 192 ? -3.661 4.303 0.775 1.00 97.88 192 MET A C 1
ATOM 1560 O O . MET A 1 192 ? -2.874 3.908 -0.087 1.00 97.88 192 MET A O 1
ATOM 1564 N N . ALA A 1 193 ? -3.283 4.548 2.024 1.00 97.81 193 ALA A N 1
ATOM 1565 C CA . ALA A 1 193 ? -1.985 4.158 2.552 1.00 97.81 193 ALA A CA 1
ATOM 1566 C C . ALA A 1 193 ? -2.109 3.823 4.038 1.00 97.81 193 ALA A C 1
ATOM 1568 O O . ALA A 1 193 ? -2.703 4.594 4.799 1.00 97.81 193 ALA A O 1
ATOM 1569 N N . ILE A 1 194 ? -1.514 2.706 4.446 1.00 98.12 194 ILE A N 1
ATOM 1570 C CA . ILE A 1 194 ? -1.412 2.306 5.851 1.00 98.12 194 ILE A CA 1
ATOM 1571 C C . ILE A 1 194 ? 0.047 2.099 6.240 1.00 98.12 194 ILE A C 1
ATOM 1573 O O . ILE A 1 194 ? 0.874 1.700 5.422 1.00 98.12 194 ILE A O 1
ATOM 1577 N N . TRP A 1 195 ? 0.353 2.348 7.506 1.00 97.88 195 TRP A N 1
ATOM 1578 C CA . TRP A 1 195 ? 1.629 2.031 8.125 1.00 97.88 195 TRP A CA 1
ATOM 1579 C C . TRP A 1 195 ? 1.408 0.964 9.192 1.00 97.88 195 TRP A C 1
ATOM 1581 O O . TRP A 1 195 ? 0.791 1.235 10.221 1.00 97.88 195 TRP A O 1
ATOM 1591 N N . ILE A 1 196 ? 1.909 -0.247 8.955 1.00 97.75 196 ILE A N 1
ATOM 1592 C CA . ILE A 1 196 ? 1.828 -1.337 9.929 1.00 97.75 196 ILE A CA 1
ATOM 1593 C C . ILE A 1 196 ? 2.831 -1.066 11.047 1.00 97.75 196 ILE A C 1
ATOM 1595 O O . ILE A 1 196 ? 4.036 -0.956 10.802 1.00 97.75 196 ILE A O 1
ATOM 1599 N N . GLN A 1 197 ? 2.323 -0.948 12.268 1.00 95.19 197 GLN A N 1
ATOM 1600 C CA . GLN A 1 197 ? 3.117 -0.677 13.459 1.00 95.19 197 GLN A CA 1
ATOM 1601 C C . GLN A 1 197 ? 2.579 -1.442 14.668 1.00 95.19 197 GLN A C 1
ATOM 1603 O O . GLN A 1 197 ? 1.413 -1.834 14.710 1.00 95.19 197 GLN A O 1
ATOM 1608 N N . ASN A 1 198 ? 3.434 -1.621 15.671 1.00 95.31 198 ASN A N 1
ATOM 1609 C CA . ASN A 1 198 ? 3.032 -2.172 16.955 1.00 95.31 198 ASN A CA 1
ATOM 1610 C C . ASN A 1 198 ? 2.356 -1.090 17.803 1.00 95.31 198 ASN A C 1
ATOM 1612 O O . ASN A 1 198 ? 2.943 -0.038 18.068 1.00 95.31 198 ASN A O 1
ATOM 1616 N N . GLY A 1 199 ? 1.143 -1.377 18.257 1.00 96.50 199 GLY A N 1
ATOM 1617 C CA . GLY A 1 199 ? 0.365 -0.498 19.110 1.00 96.50 199 GLY A CA 1
ATOM 1618 C C . GLY A 1 199 ? -0.142 0.790 18.452 1.00 96.50 199 GLY A C 1
ATOM 1619 O O . GLY A 1 199 ? 0.118 1.120 17.288 1.00 96.50 199 GLY A O 1
ATOM 1620 N N . ILE A 1 200 ? -0.879 1.542 19.262 1.00 97.06 200 ILE A N 1
ATOM 1621 C CA . ILE A 1 200 ? -1.451 2.846 18.928 1.00 97.06 200 ILE A CA 1
ATOM 1622 C C . ILE A 1 200 ? -0.696 3.901 19.731 1.00 97.06 200 ILE A C 1
ATOM 1624 O O . ILE A 1 200 ? -0.634 3.830 20.958 1.00 97.06 200 ILE A O 1
ATOM 1628 N N . THR A 1 201 ? -0.098 4.872 19.043 1.00 94.25 201 THR A N 1
ATOM 1629 C CA . THR A 1 201 ? 0.639 5.962 19.690 1.00 94.25 201 THR A CA 1
ATOM 1630 C C . THR A 1 201 ? -0.317 7.106 19.983 1.00 94.25 201 THR A C 1
ATOM 1632 O O . THR A 1 201 ? -0.879 7.684 19.052 1.00 94.25 201 THR A O 1
ATOM 1635 N N . ASP A 1 202 ? -0.469 7.462 21.255 1.00 93.00 202 ASP A N 1
ATOM 1636 C CA . ASP A 1 202 ? -1.177 8.675 21.648 1.00 93.00 202 ASP A CA 1
ATOM 1637 C C . ASP A 1 202 ? -0.306 9.901 21.309 1.00 93.00 202 ASP A C 1
ATOM 1639 O O . ASP A 1 202 ? 0.763 10.075 21.901 1.00 93.00 202 ASP A O 1
ATOM 1643 N N . PRO A 1 203 ? -0.727 10.772 20.373 1.00 89.12 203 PRO A N 1
ATOM 1644 C CA . PRO A 1 203 ? 0.057 11.939 19.985 1.00 89.12 203 PRO A CA 1
ATOM 1645 C C . PRO A 1 203 ? 0.180 12.991 21.098 1.00 89.12 203 PRO A C 1
ATOM 1647 O O . PRO A 1 203 ? 1.081 13.823 21.021 1.00 89.12 203 PRO A O 1
ATOM 1650 N N . LYS A 1 204 ? -0.702 12.986 22.110 1.00 89.31 204 LYS A N 1
ATOM 1651 C CA . LYS A 1 204 ? -0.672 13.956 23.219 1.00 89.31 204 LYS A CA 1
ATOM 1652 C C . LYS A 1 204 ? 0.362 13.573 24.275 1.00 89.31 204 LYS A C 1
ATOM 1654 O O . LYS A 1 204 ? 1.044 14.444 24.803 1.00 89.31 204 LYS A O 1
ATOM 1659 N N . THR A 1 205 ? 0.463 12.282 24.589 1.00 92.00 205 THR A N 1
ATOM 1660 C CA . THR A 1 205 ? 1.308 11.781 25.688 1.00 92.00 205 THR A CA 1
ATOM 1661 C C . THR A 1 205 ? 2.562 11.048 25.213 1.00 92.00 205 THR A C 1
ATOM 1663 O O . THR A 1 205 ? 3.469 10.809 26.006 1.00 92.00 205 THR A O 1
ATOM 1666 N N . GLY A 1 206 ? 2.621 10.647 23.940 1.00 91.12 206 GLY A N 1
ATOM 1667 C CA . GLY A 1 206 ? 3.665 9.773 23.398 1.00 91.12 206 GLY A CA 1
ATOM 1668 C C . GLY A 1 206 ? 3.552 8.312 23.852 1.00 91.12 206 GLY A C 1
ATOM 1669 O O . GLY A 1 206 ? 4.358 7.476 23.438 1.00 91.12 206 GLY A O 1
ATOM 1670 N N . LYS A 1 207 ? 2.559 7.971 24.685 1.00 95.00 207 LYS A N 1
ATOM 1671 C CA . LYS A 1 207 ? 2.347 6.609 25.180 1.00 95.00 207 LYS A CA 1
ATOM 1672 C C . LYS A 1 207 ? 1.920 5.687 24.040 1.00 95.00 207 LYS A C 1
ATOM 1674 O O . LYS A 1 207 ? 1.039 6.015 23.249 1.00 95.00 207 LYS A O 1
ATOM 1679 N N . VAL A 1 208 ? 2.515 4.496 23.988 1.00 96.31 208 VAL A N 1
ATOM 1680 C CA . VAL A 1 208 ? 2.114 3.435 23.055 1.00 96.31 208 VAL A CA 1
ATOM 1681 C C . VAL A 1 208 ? 1.186 2.455 23.770 1.00 96.31 208 VAL A C 1
ATOM 1683 O O . VAL A 1 208 ? 1.600 1.741 24.685 1.00 96.31 208 VAL A O 1
ATOM 1686 N N . HIS A 1 209 ? -0.074 2.425 23.349 1.00 96.94 209 HIS A N 1
ATOM 1687 C CA . HIS A 1 209 ? -1.091 1.485 23.813 1.00 96.94 209 HIS A CA 1
ATOM 1688 C C . HIS A 1 209 ? -1.003 0.178 23.020 1.00 96.94 209 HIS A C 1
ATOM 1690 O O . HIS A 1 209 ? -0.659 0.202 21.841 1.00 96.94 209 HIS A O 1
ATOM 1696 N N . PHE A 1 210 ? -1.316 -0.959 23.652 1.00 96.94 210 PHE A N 1
ATOM 1697 C CA . PHE A 1 210 ? -1.388 -2.269 22.982 1.00 96.94 210 PHE A CA 1
ATOM 1698 C C . PHE A 1 210 ? -0.103 -2.655 22.223 1.00 96.94 210 PHE A C 1
ATOM 1700 O O . PHE A 1 210 ? -0.156 -3.231 21.141 1.00 96.94 210 PHE A O 1
ATOM 1707 N N . LYS A 1 211 ? 1.070 -2.346 22.796 1.00 95.88 211 LYS A N 1
ATOM 1708 C CA . LYS A 1 211 ? 2.400 -2.465 22.158 1.00 95.88 211 LYS A CA 1
ATOM 1709 C C . LYS A 1 211 ? 2.776 -3.854 21.611 1.00 95.88 211 LYS A C 1
ATOM 1711 O O . LYS A 1 211 ? 3.765 -3.963 20.898 1.00 95.88 211 LYS A O 1
ATOM 1716 N N . PHE A 1 212 ? 2.047 -4.903 21.984 1.00 94.81 212 PHE A N 1
ATOM 1717 C CA . PHE A 1 212 ? 2.282 -6.277 21.534 1.00 94.81 212 PHE A CA 1
ATOM 1718 C C . PHE A 1 212 ? 1.400 -6.690 20.347 1.00 94.81 212 PHE A C 1
ATOM 1720 O O . PHE A 1 212 ? 1.619 -7.754 19.775 1.00 94.81 212 PHE A O 1
ATOM 1727 N N . TYR A 1 213 ? 0.437 -5.852 19.957 1.00 96.12 213 TYR A N 1
ATOM 1728 C CA . TYR A 1 213 ? -0.463 -6.101 18.833 1.00 96.12 213 TYR A CA 1
ATOM 1729 C C . TYR A 1 213 ? -0.124 -5.169 17.674 1.00 96.12 213 TYR A C 1
ATOM 1731 O O . TYR A 1 213 ? 0.341 -4.044 17.872 1.00 96.12 213 TYR A O 1
ATOM 1739 N N . LYS A 1 214 ? -0.356 -5.643 16.451 1.00 96.00 214 LYS A N 1
ATOM 1740 C CA . LYS A 1 214 ? -0.113 -4.874 15.231 1.00 96.00 214 LYS A CA 1
ATOM 1741 C C . LYS A 1 214 ? -1.384 -4.154 14.806 1.00 96.00 214 LYS A C 1
ATOM 1743 O O . LYS A 1 214 ? -2.447 -4.760 14.777 1.00 96.00 214 LYS A O 1
ATOM 1748 N N . PHE A 1 215 ? -1.234 -2.896 14.408 1.00 97.75 215 PHE A N 1
ATOM 1749 C CA . PHE A 1 215 ? -2.296 -2.075 13.830 1.00 97.75 215 PHE A CA 1
ATOM 1750 C C . PHE A 1 215 ? -1.811 -1.415 12.536 1.00 97.75 215 PHE A C 1
ATOM 1752 O O . PHE A 1 215 ? -0.628 -1.092 12.388 1.00 97.75 215 PHE A O 1
ATOM 1759 N N . GLY A 1 216 ? -2.725 -1.183 11.596 1.00 98.06 216 GLY A N 1
ATOM 1760 C CA . GLY A 1 216 ? -2.454 -0.394 10.396 1.00 98.06 216 GLY A CA 1
ATOM 1761 C C . GLY A 1 216 ? -2.791 1.072 10.638 1.00 98.06 216 GLY A C 1
ATOM 1762 O O . GLY A 1 216 ? -3.945 1.464 10.502 1.00 98.06 216 GLY A O 1
ATOM 1763 N N . LYS A 1 217 ? -1.813 1.914 10.976 1.00 97.69 217 LYS A N 1
ATOM 1764 C CA . LYS A 1 217 ? -2.038 3.363 11.082 1.00 97.69 217 LYS A CA 1
ATOM 1765 C C . LYS A 1 217 ? -2.428 3.916 9.714 1.00 97.69 217 LYS A C 1
ATOM 1767 O O . LYS A 1 217 ? -1.652 3.815 8.765 1.00 97.69 217 LYS A O 1
ATOM 1772 N N . VAL A 1 218 ? -3.602 4.522 9.604 1.00 97.38 218 VAL A N 1
ATOM 1773 C CA . VAL A 1 218 ? -4.100 5.068 8.340 1.00 97.38 218 VAL A CA 1
ATOM 1774 C C . VAL A 1 218 ? -3.380 6.379 8.041 1.00 97.38 218 VAL A C 1
ATOM 1776 O O . VAL A 1 218 ? -3.556 7.379 8.734 1.00 97.38 218 VAL A O 1
ATOM 1779 N N . ILE A 1 219 ? -2.553 6.368 6.997 1.00 96.25 219 ILE A N 1
ATOM 1780 C CA . ILE A 1 219 ? -1.821 7.542 6.505 1.00 96.25 219 ILE A CA 1
ATOM 1781 C C . ILE A 1 219 ? -2.669 8.309 5.491 1.00 96.25 219 ILE A C 1
ATOM 1783 O O . ILE A 1 219 ? -2.633 9.537 5.445 1.00 96.25 219 ILE A O 1
ATOM 1787 N N . LYS A 1 220 ? -3.442 7.580 4.681 1.00 95.81 220 LYS A N 1
ATOM 1788 C CA . LYS A 1 220 ? -4.325 8.143 3.661 1.00 95.81 220 LYS A CA 1
ATOM 1789 C C . LYS A 1 220 ? -5.557 7.270 3.473 1.00 95.81 220 LYS A C 1
ATOM 1791 O O . LYS A 1 220 ? -5.433 6.050 3.360 1.00 95.81 220 LYS A O 1
ATOM 1796 N N . ASN A 1 221 ? -6.712 7.914 3.339 1.00 96.56 221 ASN A N 1
ATOM 1797 C CA . ASN A 1 221 ? -7.940 7.305 2.854 1.00 96.56 221 ASN A CA 1
ATOM 1798 C C . ASN A 1 221 ? -8.695 8.305 1.962 1.00 96.56 221 ASN A C 1
ATOM 1800 O O . ASN A 1 221 ? -9.112 9.356 2.429 1.00 96.56 221 ASN A O 1
ATOM 1804 N N . ASN A 1 222 ? -8.857 8.000 0.673 1.00 95.69 222 ASN A N 1
ATOM 1805 C CA . ASN A 1 222 ? -9.600 8.866 -0.250 1.00 95.69 222 ASN A CA 1
ATOM 1806 C C . ASN A 1 222 ? -11.129 8.713 -0.160 1.00 95.69 222 ASN A C 1
ATOM 1808 O O . ASN A 1 222 ? -11.838 9.491 -0.794 1.00 95.69 222 ASN A O 1
ATOM 1812 N N . PHE A 1 223 ? -11.642 7.719 0.570 1.00 93.94 223 PHE A N 1
ATOM 1813 C CA . PHE A 1 223 ? -13.080 7.439 0.657 1.00 93.94 223 PHE A CA 1
ATOM 1814 C C . PHE A 1 223 ? -13.768 8.241 1.760 1.00 93.94 223 PHE A C 1
ATOM 1816 O O . PHE A 1 223 ? -14.912 8.656 1.603 1.00 93.94 223 PHE A O 1
ATOM 1823 N N . TRP A 1 224 ? -13.053 8.500 2.855 1.00 94.75 224 TRP A N 1
ATOM 1824 C CA . TRP A 1 224 ? -13.568 9.207 4.023 1.00 94.75 224 TRP A CA 1
ATOM 1825 C C . TRP A 1 224 ? -12.531 10.198 4.524 1.00 94.75 224 TRP A C 1
ATOM 1827 O O . TRP A 1 224 ? -11.338 9.919 4.486 1.00 94.75 224 TRP A O 1
ATOM 1837 N N . GLY A 1 225 ? -12.987 11.348 5.015 1.00 92.75 225 GLY A N 1
ATOM 1838 C CA . GLY A 1 225 ? -12.100 12.432 5.421 1.00 92.75 225 GLY A CA 1
ATOM 1839 C C . GLY A 1 225 ? -12.627 13.235 6.600 1.00 92.75 225 GLY A C 1
ATOM 1840 O O . GLY A 1 225 ? -13.494 12.792 7.357 1.00 92.75 225 GLY A O 1
ATOM 1841 N N . VAL A 1 226 ? -12.073 14.434 6.749 1.00 93.31 226 VAL A N 1
ATOM 1842 C CA . VAL A 1 226 ? -12.379 15.361 7.839 1.00 93.31 226 VAL A CA 1
ATOM 1843 C C . VAL A 1 226 ? -13.341 16.439 7.349 1.00 93.31 226 VAL A C 1
ATOM 1845 O O . VAL A 1 226 ? -13.063 17.125 6.366 1.00 93.31 226 VAL A O 1
ATOM 1848 N N . ASP A 1 227 ? -14.447 16.630 8.064 1.00 94.94 227 ASP A N 1
ATOM 1849 C CA . ASP A 1 227 ? -15.293 17.814 7.928 1.00 94.94 227 ASP A CA 1
ATOM 1850 C C . ASP A 1 227 ? -14.768 18.895 8.879 1.00 94.94 227 ASP A C 1
ATOM 1852 O O . ASP A 1 227 ? -15.094 18.943 10.069 1.00 94.94 227 ASP A O 1
ATOM 1856 N N . VAL A 1 228 ? -13.919 19.769 8.333 1.00 93.31 228 VAL A N 1
ATOM 1857 C CA . VAL A 1 228 ? -13.252 20.843 9.084 1.00 93.31 228 VAL A CA 1
ATOM 1858 C C . VAL A 1 228 ? -14.258 21.840 9.661 1.00 93.31 228 VAL A C 1
ATOM 1860 O O . VAL A 1 228 ? -14.029 22.374 10.742 1.00 93.31 228 VAL A O 1
ATOM 1863 N N . LYS A 1 229 ? -15.396 22.069 8.988 1.00 94.38 229 LYS A N 1
ATOM 1864 C CA . LYS A 1 229 ? -16.414 23.023 9.459 1.00 94.38 229 LYS A CA 1
ATOM 1865 C C . LYS A 1 229 ? -17.122 22.511 10.707 1.00 94.38 229 LYS A C 1
ATOM 1867 O O . LYS A 1 229 ? -17.444 23.297 11.590 1.00 94.38 229 LYS A O 1
ATOM 1872 N N . LYS A 1 230 ? -17.363 21.201 10.770 1.00 95.06 230 LYS A N 1
ATOM 1873 C CA . LYS A 1 230 ? -18.002 20.548 11.920 1.00 95.06 230 LYS A CA 1
ATOM 1874 C C . LYS A 1 230 ? -17.006 20.078 12.980 1.00 95.06 230 LYS A C 1
ATOM 1876 O O . LYS A 1 230 ? -17.428 19.671 14.056 1.00 95.06 230 LYS A O 1
ATOM 1881 N N . GLY A 1 231 ? -15.705 20.108 12.688 1.00 96.25 231 GLY A N 1
ATOM 1882 C CA . GLY A 1 231 ? -14.674 19.593 13.588 1.00 96.25 231 GLY A CA 1
ATOM 1883 C C . GLY A 1 231 ? -14.795 18.085 13.827 1.00 96.25 231 GLY A C 1
ATOM 1884 O O . GLY A 1 231 ? -14.484 17.618 14.924 1.00 96.25 231 GLY A O 1
ATOM 1885 N N . VAL A 1 232 ? -15.260 17.329 12.825 1.00 97.44 232 VAL A N 1
ATOM 1886 C CA . VAL A 1 232 ? -15.442 15.869 12.907 1.00 97.44 232 VAL A CA 1
ATOM 1887 C C . VAL A 1 232 ? -14.688 15.141 11.800 1.00 97.44 232 VAL A C 1
ATOM 1889 O O . VAL A 1 232 ? -14.481 15.675 10.712 1.00 97.44 232 VAL A O 1
ATOM 1892 N N . THR A 1 233 ? -14.302 13.897 12.058 1.00 96.88 233 THR A N 1
ATOM 1893 C CA . THR A 1 233 ? -13.740 12.978 11.065 1.00 96.88 233 THR A CA 1
ATOM 1894 C C . THR A 1 233 ? -14.683 11.809 10.814 1.00 96.88 233 THR A C 1
ATOM 1896 O O . THR A 1 233 ? -15.387 11.364 11.720 1.00 96.88 233 THR A O 1
ATOM 1899 N N . TYR A 1 234 ? -14.667 11.304 9.582 1.00 97.19 234 TYR A N 1
ATOM 1900 C CA . TYR A 1 234 ? -15.267 10.026 9.190 1.00 97.19 234 TYR A CA 1
ATOM 1901 C C . TYR A 1 234 ? -14.202 8.972 8.868 1.00 97.19 234 TYR A C 1
ATOM 1903 O O . TYR A 1 234 ? -14.533 7.818 8.615 1.00 97.19 234 TYR A O 1
ATOM 1911 N N . GLN A 1 235 ? -12.925 9.361 8.868 1.00 95.50 235 GLN A N 1
ATOM 1912 C CA . GLN A 1 235 ? -11.803 8.467 8.625 1.00 95.50 235 GLN A CA 1
ATOM 1913 C C . GLN A 1 235 ? -11.352 7.826 9.937 1.00 95.50 235 GLN A C 1
ATOM 1915 O O . GLN A 1 235 ? -10.918 8.538 10.849 1.00 95.50 235 GLN A O 1
ATOM 1920 N N . LYS A 1 236 ? -11.374 6.490 9.993 1.00 96.69 236 LYS A N 1
ATOM 1921 C CA . LYS A 1 236 ? -10.748 5.734 11.080 1.00 96.69 236 LYS A CA 1
ATOM 1922 C C . LYS A 1 236 ? -9.223 5.932 11.045 1.00 96.69 236 LYS A C 1
ATOM 1924 O O . LYS A 1 236 ? -8.623 5.745 9.986 1.00 96.69 236 LYS A O 1
ATOM 1929 N N . PRO A 1 237 ? -8.567 6.316 12.155 1.00 97.12 237 PRO A N 1
ATOM 1930 C CA . PRO A 1 237 ? -7.121 6.556 12.178 1.00 97.12 237 PRO A CA 1
ATOM 1931 C C . PRO A 1 237 ? -6.285 5.267 12.203 1.00 97.12 237 PRO A C 1
ATOM 1933 O O . PRO A 1 237 ? -5.098 5.308 11.881 1.00 97.12 237 PRO A O 1
ATOM 1936 N N . TYR A 1 238 ? -6.882 4.135 12.579 1.00 98.06 238 TYR A N 1
ATOM 1937 C CA . TYR A 1 238 ? -6.216 2.839 12.680 1.00 98.06 238 TYR A CA 1
ATOM 1938 C C . TYR A 1 238 ? -7.115 1.721 12.154 1.00 98.06 238 TYR A C 1
ATOM 1940 O O . TYR A 1 238 ? -8.294 1.660 12.488 1.00 98.06 238 TYR A O 1
ATOM 1948 N N . LEU A 1 239 ? -6.521 0.837 11.361 1.00 98.12 239 LEU A N 1
ATOM 1949 C CA . LEU A 1 239 ? -7.066 -0.444 10.938 1.00 98.12 239 LEU A CA 1
ATOM 1950 C C . LEU A 1 239 ? -6.703 -1.503 11.986 1.00 98.12 239 LEU A C 1
ATOM 1952 O O . LEU A 1 239 ? -5.513 -1.673 12.285 1.00 98.12 239 LEU A O 1
ATOM 1956 N N . PHE A 1 240 ? -7.704 -2.184 12.543 1.00 97.81 240 PHE A N 1
ATOM 1957 C CA . PHE A 1 240 ? -7.491 -3.211 13.567 1.00 97.81 240 PHE A CA 1
ATOM 1958 C C . PHE A 1 240 ? -7.221 -4.574 12.940 1.00 97.81 240 PHE A C 1
ATOM 1960 O O . PHE A 1 240 ? -6.216 -5.214 13.252 1.00 97.81 240 PHE A O 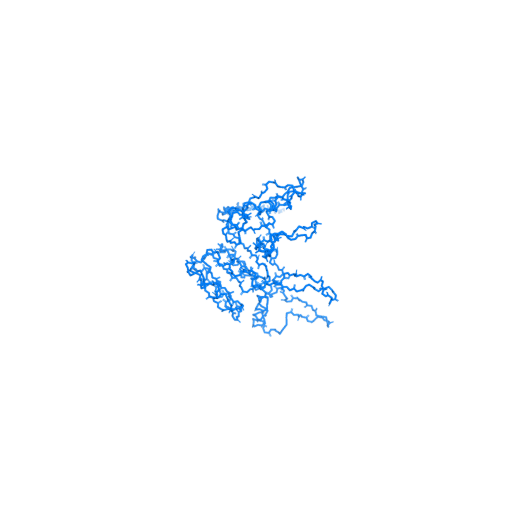1
ATOM 1967 N N . ASP A 1 241 ? -8.067 -4.984 12.000 1.00 96.81 241 ASP A N 1
ATOM 1968 C CA . ASP A 1 241 ? -7.853 -6.185 11.206 1.00 96.81 241 ASP A CA 1
ATOM 1969 C C . ASP A 1 241 ? -6.964 -5.855 9.998 1.00 96.81 241 ASP A C 1
ATOM 1971 O O . ASP A 1 241 ? -7.402 -5.268 9.009 1.00 96.81 241 ASP A O 1
ATOM 1975 N N . ILE A 1 242 ? -5.675 -6.199 10.077 1.00 97.12 242 ILE A N 1
ATOM 1976 C CA . ILE A 1 242 ? -4.711 -5.969 8.991 1.00 97.12 242 ILE A CA 1
ATOM 1977 C C . ILE A 1 242 ? -4.904 -7.038 7.901 1.00 97.12 242 ILE A C 1
ATOM 1979 O O . ILE A 1 242 ? -4.057 -7.906 7.677 1.00 97.12 242 ILE A O 1
ATOM 1983 N N . SER A 1 243 ? -6.026 -6.938 7.195 1.00 97.62 243 SER A N 1
ATOM 1984 C CA . SER A 1 243 ? -6.423 -7.797 6.081 1.00 97.62 243 SER A CA 1
ATOM 1985 C C . SER A 1 243 ? -7.264 -7.029 5.056 1.00 97.62 243 SER A C 1
ATOM 1987 O O . SER A 1 243 ? -7.700 -5.899 5.291 1.00 97.62 243 SER A O 1
ATOM 1989 N N . TYR A 1 244 ? -7.505 -7.641 3.900 1.00 97.69 244 TYR A N 1
ATOM 1990 C CA . TYR A 1 244 ? -8.435 -7.155 2.887 1.00 97.69 244 TYR A CA 1
ATOM 1991 C C . TYR A 1 244 ? -9.849 -6.983 3.457 1.00 97.69 244 TYR A C 1
ATOM 1993 O O . TYR A 1 244 ? -10.500 -5.962 3.220 1.00 97.69 244 TYR A O 1
ATOM 2001 N N . GLU A 1 245 ? -10.311 -7.951 4.245 1.00 97.12 245 GLU A N 1
ATOM 2002 C CA . GLU A 1 245 ? -11.604 -7.919 4.919 1.00 97.12 245 GLU A CA 1
ATOM 2003 C C . GLU A 1 245 ? -11.675 -6.753 5.915 1.00 97.12 245 GLU A C 1
ATOM 2005 O O . GLU A 1 245 ? -12.669 -6.021 5.935 1.00 97.12 245 GLU A O 1
ATOM 2010 N N . GLY A 1 246 ? -10.598 -6.510 6.664 1.00 97.25 246 GLY A N 1
ATOM 2011 C CA . GLY A 1 246 ? -10.468 -5.344 7.531 1.00 97.25 246 GLY A CA 1
ATOM 2012 C C . GLY A 1 246 ? -10.558 -4.023 6.769 1.00 97.25 246 GLY A C 1
ATOM 2013 O O . GLY A 1 246 ? -11.320 -3.142 7.161 1.00 97.25 246 GLY A O 1
ATOM 2014 N N . ILE A 1 247 ? -9.876 -3.882 5.625 1.00 97.69 247 ILE A N 1
ATOM 2015 C CA . ILE A 1 247 ? -10.012 -2.690 4.765 1.00 97.69 247 ILE A CA 1
ATOM 2016 C C . ILE A 1 247 ? -11.476 -2.477 4.362 1.00 97.69 247 ILE A C 1
ATOM 2018 O O . ILE A 1 247 ? -12.004 -1.367 4.489 1.00 97.69 247 ILE A O 1
ATOM 2022 N N . CYS A 1 248 ? -12.149 -3.536 3.908 1.00 96.38 248 CYS A N 1
ATOM 2023 C CA . CYS A 1 248 ? -13.545 -3.463 3.482 1.00 96.38 248 CYS A CA 1
ATOM 2024 C C . CYS A 1 248 ? -14.489 -3.074 4.628 1.00 96.38 248 CYS A C 1
ATOM 2026 O O . CYS A 1 248 ? -15.470 -2.359 4.414 1.00 96.38 248 CYS A O 1
ATOM 2028 N N . ASN A 1 249 ? -14.197 -3.532 5.845 1.00 95.62 249 ASN A N 1
ATOM 2029 C CA . ASN A 1 249 ? -15.048 -3.307 7.006 1.00 95.62 249 ASN A CA 1
ATOM 2030 C C . ASN A 1 249 ? -14.761 -1.998 7.743 1.00 95.62 249 ASN A C 1
ATOM 2032 O O . ASN A 1 249 ? -15.694 -1.420 8.293 1.00 95.62 249 ASN A O 1
ATOM 2036 N N . GLU A 1 250 ? -13.519 -1.523 7.736 1.00 96.19 250 GLU A N 1
ATOM 2037 C CA . GLU A 1 250 ? -13.076 -0.413 8.585 1.00 96.19 250 GLU A CA 1
ATOM 2038 C C . GLU A 1 250 ? -12.656 0.831 7.796 1.00 96.19 250 GLU A C 1
ATOM 2040 O O . GLU A 1 250 ? -12.779 1.943 8.304 1.00 96.19 250 GLU A O 1
ATOM 2045 N N . MET A 1 251 ? -12.151 0.676 6.566 1.00 95.62 251 MET A N 1
ATOM 2046 C CA . MET A 1 251 ? -11.646 1.798 5.761 1.00 95.62 251 MET A CA 1
ATOM 2047 C C . MET A 1 251 ? -12.562 2.187 4.603 1.00 95.62 251 MET A C 1
ATOM 2049 O O . MET A 1 251 ? -12.546 3.347 4.197 1.00 95.62 251 MET A O 1
ATOM 2053 N N . LEU A 1 252 ? -13.362 1.259 4.072 1.00 95.31 252 LEU A N 1
ATOM 2054 C CA . LEU A 1 252 ? -14.360 1.568 3.039 1.00 95.31 252 LEU A CA 1
ATOM 2055 C C . LEU A 1 252 ? -15.711 2.006 3.619 1.00 95.31 252 LEU A C 1
ATOM 2057 O O . LEU A 1 252 ? -16.570 2.467 2.871 1.00 95.31 252 LEU A O 1
ATOM 2061 N N . LYS A 1 253 ? -15.883 1.953 4.942 1.00 94.19 253 LYS A N 1
ATOM 2062 C CA . LYS A 1 253 ? -17.078 2.429 5.654 1.00 94.19 253 LYS A CA 1
ATOM 2063 C C . LYS A 1 253 ? -16.751 3.683 6.474 1.00 94.19 253 LYS A C 1
ATOM 2065 O O . LYS A 1 253 ? -15.614 3.816 6.930 1.00 94.19 253 LYS A O 1
ATOM 2070 N N . PRO A 1 254 ? -17.712 4.603 6.666 1.00 95.56 254 PRO A N 1
ATOM 2071 C CA . PRO A 1 254 ? -17.485 5.766 7.509 1.00 95.56 254 PRO A CA 1
ATOM 2072 C C . PRO A 1 254 ? -17.342 5.316 8.967 1.00 95.56 254 PRO A C 1
ATOM 2074 O O . PRO A 1 254 ? -18.162 4.551 9.466 1.00 95.56 254 PRO A O 1
ATOM 2077 N N . TRP A 1 255 ? -16.310 5.808 9.650 1.00 96.62 255 TRP A N 1
ATOM 2078 C CA . TRP A 1 255 ? -16.108 5.570 11.084 1.00 96.62 255 TRP A CA 1
ATOM 2079 C C . TRP A 1 255 ? -16.954 6.503 11.951 1.00 96.62 255 TRP A C 1
ATOM 2081 O O . TRP A 1 255 ? -17.436 6.129 13.012 1.00 96.62 255 TRP A O 1
ATOM 2091 N N . GLY A 1 256 ? -17.106 7.742 11.488 1.00 91.88 256 GLY A N 1
ATOM 2092 C CA . GLY A 1 256 ? -17.715 8.824 12.243 1.00 91.88 256 GLY A CA 1
ATOM 2093 C C . GLY A 1 256 ? -19.156 9.162 11.859 1.00 91.88 256 GLY A C 1
ATOM 2094 O O . GLY A 1 256 ? -19.793 8.444 11.088 1.00 91.88 256 GLY A O 1
ATOM 2095 N N . PRO A 1 257 ? -19.660 10.298 12.372 1.00 96.00 257 PRO A N 1
ATOM 2096 C CA . PRO A 1 257 ? -18.864 11.446 12.823 1.00 96.00 257 PRO A CA 1
ATOM 2097 C C . PRO A 1 257 ? -18.228 11.268 14.215 1.00 96.00 257 PRO A C 1
ATOM 2099 O O . PRO A 1 257 ? -18.933 11.047 15.192 1.00 96.00 257 PRO A O 1
ATOM 2102 N N . VAL A 1 258 ? -16.905 11.453 14.319 1.00 97.38 258 VAL A N 1
ATOM 2103 C CA . VAL A 1 258 ? -16.157 11.534 15.595 1.00 97.38 258 VAL A CA 1
ATOM 2104 C C . VAL A 1 258 ? -15.521 12.914 15.713 1.00 97.38 258 VAL A C 1
ATOM 2106 O O . VAL A 1 258 ? -14.889 13.370 14.757 1.00 97.38 258 VAL A O 1
ATOM 2109 N N . LYS A 1 259 ? -15.647 13.601 16.856 1.00 97.19 259 LYS A N 1
ATOM 2110 C CA . LYS A 1 259 ? -14.994 14.908 17.040 1.00 97.19 259 LYS A CA 1
ATOM 2111 C C . LYS A 1 259 ? -13.478 14.767 17.021 1.00 97.19 259 LYS A C 1
ATOM 2113 O O . LYS A 1 259 ? -12.924 13.881 17.665 1.00 97.19 259 LYS A O 1
ATOM 2118 N N . LEU A 1 260 ? -12.792 15.705 16.369 1.00 94.62 260 LEU A N 1
ATOM 2119 C CA . LEU A 1 260 ? -11.327 15.696 16.261 1.00 94.62 260 LEU A CA 1
ATOM 2120 C C . LEU A 1 260 ? -10.614 15.665 17.625 1.00 94.62 260 LEU A C 1
ATOM 2122 O O . LEU A 1 260 ? -9.545 15.072 17.743 1.00 94.62 260 LEU A O 1
ATOM 2126 N N . SER A 1 261 ? -11.213 16.256 18.664 1.00 94.25 261 SER A N 1
ATOM 2127 C CA . SER A 1 261 ? -10.684 16.251 20.035 1.00 94.25 261 SER A CA 1
ATOM 2128 C C . SER A 1 261 ? -10.741 14.885 20.729 1.00 94.25 261 SER A C 1
ATOM 2130 O O . SER A 1 261 ? -9.949 14.649 21.646 1.00 94.25 261 SER A O 1
ATOM 2132 N N . GLU A 1 262 ? -11.658 14.018 20.294 1.00 96.00 262 GLU A N 1
ATOM 2133 C CA . GLU A 1 262 ? -12.019 12.735 20.917 1.00 96.00 262 GLU A CA 1
ATOM 2134 C C . GLU A 1 262 ? -11.388 11.536 20.175 1.00 96.00 262 GLU A C 1
ATOM 2136 O O . GLU A 1 262 ? -11.281 10.455 20.745 1.00 96.00 262 GLU A O 1
ATOM 2141 N N . VAL A 1 263 ? -10.872 11.733 18.950 1.00 96.00 263 VAL A N 1
ATOM 2142 C CA . VAL A 1 263 ? -10.333 10.674 18.064 1.00 96.00 263 VAL A CA 1
ATOM 2143 C C . VAL A 1 263 ? -9.414 9.679 18.777 1.00 96.00 263 VAL A C 1
ATOM 2145 O O . VAL A 1 263 ? -9.587 8.472 18.621 1.00 96.00 263 VAL A O 1
ATOM 2148 N N . THR A 1 264 ? -8.431 10.167 19.540 1.00 95.94 264 THR A N 1
ATOM 2149 C CA . THR A 1 264 ? -7.460 9.302 20.227 1.00 95.94 264 THR A CA 1
ATOM 2150 C C . THR A 1 264 ? -8.114 8.449 21.314 1.00 95.94 264 THR A C 1
ATOM 2152 O O . THR A 1 264 ? -7.790 7.274 21.446 1.00 95.94 264 THR A O 1
ATOM 2155 N N . GLU A 1 265 ? -9.029 9.022 22.093 1.00 96.50 265 GLU A N 1
ATOM 2156 C CA . GLU A 1 265 ? -9.712 8.302 23.171 1.00 96.50 265 GLU A CA 1
ATOM 2157 C C . GLU A 1 265 ? -10.654 7.244 22.595 1.00 96.50 265 GLU A C 1
ATOM 2159 O O . GLU A 1 265 ? -10.598 6.081 22.999 1.00 96.50 265 GLU A O 1
ATOM 2164 N N . THR A 1 266 ? -11.442 7.622 21.583 1.00 97.56 266 THR A N 1
ATOM 2165 C CA . THR A 1 266 ? -12.358 6.715 20.889 1.00 97.56 266 THR A CA 1
ATOM 2166 C C . THR A 1 266 ? -11.613 5.524 20.292 1.00 97.56 266 THR A C 1
ATOM 2168 O O . THR A 1 266 ? -11.991 4.387 20.554 1.00 97.56 266 THR A O 1
ATOM 2171 N N . ILE A 1 267 ? -10.519 5.749 19.551 1.00 97.69 267 ILE A N 1
ATOM 2172 C CA . ILE A 1 267 ? -9.806 4.638 18.902 1.00 97.69 267 ILE A CA 1
ATOM 2173 C C . ILE A 1 267 ? -9.116 3.707 19.906 1.00 97.69 267 ILE A C 1
ATOM 2175 O O . ILE A 1 267 ? -9.053 2.504 19.670 1.00 97.69 267 ILE A O 1
ATOM 2179 N N . ILE A 1 268 ? -8.607 4.232 21.027 1.00 97.81 268 ILE A N 1
ATOM 2180 C CA . ILE A 1 268 ? -7.999 3.401 22.077 1.00 97.81 268 ILE A CA 1
ATOM 2181 C C . ILE A 1 268 ? -9.064 2.519 22.730 1.00 97.81 268 ILE A C 1
ATOM 2183 O O . ILE A 1 268 ? -8.821 1.327 22.914 1.00 97.81 268 ILE A O 1
ATOM 2187 N N . LYS A 1 269 ? -10.234 3.087 23.043 1.00 97.69 269 LYS A N 1
ATOM 2188 C CA . LYS A 1 269 ? -11.357 2.342 23.619 1.00 97.69 269 LYS A CA 1
ATOM 2189 C C . LYS A 1 269 ? -11.854 1.251 22.668 1.00 97.69 269 LYS A C 1
ATOM 2191 O O . LYS A 1 269 ? -11.949 0.097 23.072 1.00 97.69 269 LYS A O 1
AT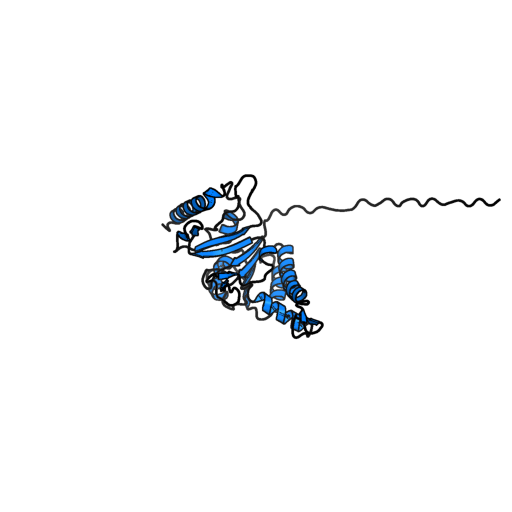OM 2196 N N . GLU A 1 270 ? -12.097 1.592 21.402 1.00 97.81 270 GLU A N 1
ATOM 2197 C CA . GLU A 1 270 ? -12.525 0.617 20.390 1.00 97.81 270 GLU A CA 1
ATOM 2198 C C . GLU A 1 270 ? -11.483 -0.491 20.180 1.00 97.81 270 GLU A C 1
ATOM 2200 O O . GLU A 1 270 ? -11.846 -1.647 19.981 1.00 97.81 270 GLU A O 1
ATOM 2205 N N . ALA A 1 271 ? -10.186 -0.165 20.226 1.00 97.75 271 ALA A N 1
ATOM 2206 C CA . ALA A 1 271 ? -9.130 -1.168 20.119 1.00 97.75 271 ALA A CA 1
ATOM 2207 C C . ALA A 1 271 ? -9.132 -2.123 21.322 1.00 97.75 271 ALA A C 1
ATOM 2209 O O . ALA A 1 271 ? -8.928 -3.321 21.145 1.00 97.75 271 ALA A O 1
ATOM 2210 N N . GLU A 1 272 ? -9.384 -1.619 22.534 1.00 97.94 272 GLU A N 1
ATOM 2211 C CA . GLU A 1 272 ? -9.525 -2.457 23.728 1.00 97.94 272 GLU A CA 1
ATOM 2212 C C . GLU A 1 272 ? -10.713 -3.420 23.612 1.00 97.94 272 GLU A C 1
ATOM 2214 O O . GLU A 1 272 ? -10.572 -4.611 23.890 1.00 97.94 272 GLU A O 1
ATOM 2219 N N . GLU A 1 273 ? -11.871 -2.911 23.185 1.00 97.81 273 GLU A N 1
ATOM 2220 C CA . GLU A 1 273 ? -13.088 -3.702 22.969 1.00 97.81 273 GLU A CA 1
ATOM 2221 C C . GLU A 1 273 ? -12.862 -4.771 21.895 1.00 97.81 273 GLU A C 1
ATOM 2223 O O . GLU A 1 273 ? -13.098 -5.952 22.145 1.00 97.81 273 GLU A O 1
ATOM 2228 N N . TRP A 1 274 ? -12.286 -4.389 20.753 1.00 97.31 274 TRP A N 1
ATOM 2229 C CA . TRP A 1 274 ? -11.956 -5.317 19.673 1.00 97.31 274 TRP A CA 1
ATOM 2230 C C . TRP A 1 274 ? -10.990 -6.421 20.126 1.00 97.31 274 TRP A C 1
ATOM 2232 O O . TRP A 1 274 ? -11.181 -7.592 19.797 1.00 97.31 274 TRP A O 1
ATOM 2242 N N . LEU A 1 275 ? -9.963 -6.085 20.913 1.00 96.81 275 LEU A N 1
ATOM 2243 C CA . LEU A 1 275 ? -9.028 -7.080 21.444 1.00 96.81 275 LEU A CA 1
ATOM 2244 C C . LEU A 1 275 ? -9.713 -8.056 22.415 1.00 96.81 275 LEU A C 1
ATOM 2246 O O . LEU A 1 275 ? -9.440 -9.256 22.345 1.00 96.81 275 LEU A O 1
ATOM 2250 N N . LYS A 1 276 ? -10.623 -7.577 23.274 1.00 97.44 276 LYS A N 1
ATOM 2251 C CA . LYS A 1 276 ? -11.424 -8.436 24.168 1.00 97.44 276 LYS A CA 1
ATOM 2252 C C . LYS A 1 276 ? -12.341 -9.369 23.378 1.00 97.44 276 LYS A C 1
ATOM 2254 O O . LYS A 1 276 ? -12.385 -10.562 23.660 1.00 97.44 276 LYS A O 1
ATOM 2259 N N . GLU A 1 277 ? -13.014 -8.865 22.343 1.00 96.69 277 GLU A N 1
ATOM 2260 C CA . GLU A 1 277 ? -13.867 -9.678 21.459 1.00 96.69 277 GLU A CA 1
ATOM 2261 C C . GLU A 1 277 ? -13.087 -10.792 20.746 1.00 96.69 277 GLU A C 1
ATOM 2263 O O . GLU A 1 277 ? -13.618 -11.876 20.503 1.00 96.69 277 GLU A O 1
ATOM 2268 N N . LYS A 1 278 ? -11.811 -10.547 20.428 1.00 94.25 278 LYS A N 1
ATOM 2269 C CA . LYS A 1 278 ? -10.905 -11.545 19.839 1.00 94.25 278 LYS A CA 1
ATOM 2270 C C . LYS A 1 278 ? -10.271 -12.490 20.868 1.00 94.25 278 LYS A C 1
ATOM 2272 O O . LYS A 1 278 ? -9.516 -13.372 20.462 1.00 94.25 278 LYS A O 1
ATOM 2277 N N . GLY A 1 279 ? -10.548 -12.320 22.164 1.00 93.81 279 GLY A N 1
ATOM 2278 C CA . GLY A 1 279 ? -9.932 -13.100 23.244 1.00 93.81 279 GLY A CA 1
ATOM 2279 C C . GLY A 1 279 ? -8.430 -12.848 23.389 1.00 93.81 279 GLY A C 1
ATOM 2280 O O . GLY A 1 279 ? -7.682 -13.748 23.767 1.00 93.81 279 GLY A O 1
ATOM 2281 N N . LEU A 1 280 ? -7.974 -11.651 23.011 1.00 90.81 280 LEU A N 1
ATOM 2282 C CA . LEU A 1 280 ? -6.566 -11.263 23.040 1.00 90.81 280 LEU A CA 1
ATOM 2283 C C . LEU A 1 280 ? -6.187 -10.502 24.315 1.00 90.81 280 LEU A C 1
ATOM 2285 O O . LEU A 1 280 ? -4.997 -10.440 24.620 1.00 90.81 280 LEU A O 1
ATOM 2289 N N . LEU A 1 281 ? -7.168 -9.941 25.029 1.00 86.69 281 LEU A N 1
ATOM 2290 C CA . LEU A 1 281 ? -7.070 -9.333 26.362 1.00 86.69 281 LEU A CA 1
ATOM 2291 C C . LEU A 1 281 ? -8.018 -10.062 27.311 1.00 86.69 281 LEU A C 1
ATOM 2293 O O . LEU A 1 281 ? -7.601 -10.291 28.466 1.00 86.69 281 LEU A O 1
#